Protein AF-A0A9D8KA91-F1 (afdb_monomer_lite)

pLDDT: mean 83.15, std 13.96, range [31.86, 96.62]

Secondary structure (DSSP, 8-state):
-EEEEEESSHHHHHHHHHHHHHS---S--EEEEEE-TTT-PPPHHHHHH-SEEEES-HHHHHHHHHHHHTT-EEEEEES--TT--HHHHHHHHH-SEEEEE--SGGGG-SS-SS--GGGS-TT-EEEE--SSGGG--GGGGGSEEEE---SS-TTPSPP---TT--TTS---EEEE--TTGGGGGGGTTSSPSSEEEE--SSGGG--------TT-EE--S-HHHHGGG--SEEEEESSTHHHHHHHHS-TTSEEEEE--TTS-HHHHHHHHHHHHH-TTEEETT---S--

Structure (mmCIF, N/CA/C/O backbone):
data_AF-A0A9D8KA91-F1
#
_entry.id   AF-A0A9D8KA91-F1
#
loop_
_atom_site.group_PDB
_atom_site.id
_atom_site.type_symbol
_atom_site.label_atom_id
_atom_site.label_alt_id
_atom_site.label_comp_id
_atom_site.label_asym_id
_atom_site.label_entity_id
_atom_site.label_seq_id
_atom_site.pdbx_PDB_ins_code
_atom_site.Cartn_x
_atom_site.Cartn_y
_atom_site.Cartn_z
_atom_site.occupancy
_atom_site.B_iso_or_equiv
_atom_site.auth_seq_id
_atom_site.auth_comp_id
_atom_site.auth_asym_id
_atom_site.auth_atom_id
_atom_site.pdbx_PDB_model_num
ATOM 1 N N . MET A 1 1 ? -21.137 8.119 19.508 1.00 86.31 1 MET A N 1
ATOM 2 C CA . MET A 1 1 ? -20.261 6.961 19.204 1.00 86.31 1 MET A CA 1
ATOM 3 C C . MET A 1 1 ? -19.019 7.470 18.486 1.00 86.31 1 MET A C 1
ATOM 5 O O . MET A 1 1 ? -19.171 8.332 17.626 1.00 86.31 1 MET A O 1
ATOM 9 N N . ILE A 1 2 ? -17.830 6.992 18.865 1.00 91.88 2 ILE A N 1
ATOM 10 C CA . ILE A 1 2 ? -16.533 7.478 18.365 1.00 91.88 2 ILE A CA 1
ATOM 11 C C . ILE A 1 2 ? -15.905 6.442 17.426 1.00 91.88 2 ILE A C 1
ATOM 13 O O . ILE A 1 2 ? -15.826 5.262 17.770 1.00 91.88 2 ILE A O 1
ATOM 17 N N . SER A 1 3 ? -15.448 6.885 16.260 1.00 92.94 3 SER A N 1
ATOM 18 C CA . SER A 1 3 ? -14.637 6.106 15.325 1.00 92.94 3 SER A CA 1
ATOM 19 C C . SER A 1 3 ? -13.203 6.626 15.353 1.00 92.94 3 SER A C 1
ATOM 21 O O . SER A 1 3 ? -12.966 7.804 15.093 1.00 92.94 3 SER A O 1
ATOM 23 N N . ILE A 1 4 ? -12.245 5.757 15.661 1.00 94.69 4 ILE A N 1
ATOM 24 C CA . ILE A 1 4 ? -10.822 6.096 15.754 1.00 94.69 4 ILE A CA 1
ATOM 25 C C . ILE A 1 4 ? -10.091 5.411 14.601 1.00 94.69 4 ILE A C 1
ATOM 27 O O . ILE A 1 4 ? -10.211 4.199 14.429 1.00 94.69 4 ILE A O 1
ATOM 31 N N . THR A 1 5 ? -9.331 6.175 13.817 1.00 94.75 5 THR A N 1
ATOM 32 C CA . THR A 1 5 ? -8.524 5.651 12.705 1.00 94.75 5 THR A CA 1
ATOM 33 C C . THR A 1 5 ? -7.047 5.916 12.944 1.00 94.75 5 THR A C 1
ATOM 35 O O . THR A 1 5 ? -6.674 7.057 13.191 1.00 94.75 5 THR A O 1
ATOM 38 N N . LEU A 1 6 ? -6.212 4.880 12.868 1.00 94.19 6 LEU A N 1
ATOM 39 C CA . LEU A 1 6 ? -4.761 4.974 13.016 1.00 94.19 6 LEU A CA 1
ATOM 40 C C . LEU A 1 6 ? -4.096 4.970 11.637 1.00 94.19 6 LEU A C 1
ATOM 42 O O . LEU A 1 6 ? -4.150 3.971 10.921 1.00 94.19 6 LEU A O 1
ATOM 46 N N . ALA A 1 7 ? -3.430 6.071 11.297 1.00 92.06 7 ALA A N 1
ATOM 47 C CA . ALA A 1 7 ? -2.677 6.248 10.065 1.00 92.06 7 ALA A CA 1
ATOM 48 C C . ALA A 1 7 ? -1.175 6.421 10.351 1.00 92.06 7 ALA A C 1
ATOM 50 O O . ALA A 1 7 ? -0.692 7.510 10.652 1.00 92.06 7 ALA A O 1
ATOM 51 N N . SER A 1 8 ? -0.427 5.325 10.238 1.00 86.44 8 SER A N 1
ATOM 52 C CA . SER A 1 8 ? 1.036 5.286 10.415 1.00 86.44 8 SER A CA 1
ATOM 53 C C . SER A 1 8 ? 1.831 5.615 9.147 1.00 86.44 8 SER A C 1
ATOM 55 O O . SER A 1 8 ? 3.045 5.782 9.200 1.00 86.44 8 SER A O 1
ATOM 57 N N . ASN A 1 9 ? 1.187 5.697 7.985 1.00 84.88 9 ASN A N 1
ATOM 58 C CA . ASN A 1 9 ? 1.814 6.114 6.732 1.00 84.88 9 ASN A CA 1
ATOM 59 C C . ASN A 1 9 ? 0.753 6.708 5.780 1.00 84.88 9 ASN A C 1
ATOM 61 O O . ASN A 1 9 ? -0.443 6.722 6.088 1.00 84.88 9 ASN A O 1
ATOM 65 N N . ALA A 1 10 ? 1.195 7.186 4.615 1.00 84.06 10 ALA A N 1
ATOM 66 C CA . ALA A 1 10 ? 0.316 7.777 3.606 1.00 84.06 10 ALA A CA 1
ATOM 67 C C . ALA A 1 10 ? -0.720 6.789 3.030 1.00 84.06 10 ALA A C 1
ATOM 69 O O . ALA A 1 10 ? -1.821 7.207 2.684 1.00 84.06 10 ALA A O 1
ATOM 70 N N . ILE A 1 11 ? -0.406 5.491 2.980 1.00 87.12 11 ILE A N 1
ATOM 71 C CA . ILE A 1 11 ? -1.311 4.440 2.489 1.00 87.12 11 ILE A CA 1
ATOM 72 C C . ILE A 1 11 ? -2.476 4.242 3.459 1.00 87.12 11 ILE A C 1
ATOM 74 O O . ILE A 1 11 ? -3.629 4.188 3.040 1.00 87.12 11 ILE A O 1
ATOM 78 N N . HIS A 1 12 ? -2.203 4.241 4.765 1.00 91.06 12 HIS A N 1
ATOM 79 C CA . HIS A 1 12 ? -3.248 4.146 5.787 1.00 91.06 12 HIS A CA 1
ATOM 80 C C . HIS A 1 12 ? -4.146 5.383 5.769 1.00 91.06 12 HIS A C 1
ATOM 82 O O . HIS A 1 12 ? -5.356 5.271 5.960 1.00 91.06 12 HIS A O 1
ATOM 88 N N . LEU A 1 13 ? -3.561 6.565 5.535 1.00 91.06 13 LEU A N 1
ATOM 89 C CA . LEU A 1 13 ? -4.330 7.796 5.383 1.00 91.06 13 LEU A CA 1
ATOM 90 C C . LEU A 1 13 ? -5.226 7.734 4.142 1.00 91.06 13 LEU A C 1
ATOM 92 O O . LEU A 1 13 ? -6.394 8.093 4.231 1.00 91.06 13 LEU A O 1
ATOM 96 N N . GLU A 1 14 ? -4.717 7.248 3.012 1.00 90.12 14 GLU A N 1
ATOM 97 C CA . GLU A 1 14 ? -5.512 7.081 1.795 1.00 90.12 14 GLU A CA 1
ATOM 98 C C . GLU A 1 14 ? -6.652 6.073 1.993 1.00 90.12 14 GLU A C 1
ATOM 100 O O . GLU A 1 14 ? -7.804 6.370 1.676 1.00 90.12 14 GLU A O 1
ATOM 105 N N . ALA A 1 15 ? -6.381 4.933 2.634 1.00 91.62 15 ALA A N 1
ATOM 106 C CA . ALA A 1 15 ? -7.420 3.979 3.011 1.00 91.62 15 ALA A CA 1
ATOM 107 C C . ALA A 1 15 ? -8.479 4.643 3.909 1.00 91.62 15 ALA A C 1
ATOM 109 O O . ALA A 1 15 ? -9.681 4.492 3.686 1.00 91.62 15 ALA A O 1
ATOM 110 N N . ALA A 1 16 ? -8.048 5.450 4.884 1.00 91.38 16 ALA A N 1
ATOM 111 C CA . ALA A 1 16 ? -8.943 6.211 5.746 1.00 91.38 16 ALA A CA 1
ATOM 112 C C . ALA A 1 16 ? -9.792 7.233 4.970 1.00 91.38 16 ALA A C 1
ATOM 114 O O . ALA A 1 16 ? -10.977 7.374 5.275 1.00 91.38 16 ALA A O 1
ATOM 115 N N . ARG A 1 17 ? -9.225 7.923 3.966 1.00 90.31 17 ARG A N 1
ATOM 116 C CA . ARG A 1 17 ? -9.962 8.867 3.105 1.00 90.31 17 ARG A CA 1
ATOM 117 C C . ARG A 1 17 ? -11.067 8.148 2.350 1.00 90.31 17 ARG A C 1
ATOM 119 O O . ARG A 1 17 ? -12.215 8.577 2.417 1.00 90.31 17 ARG A O 1
ATOM 126 N N . ARG A 1 18 ? -10.744 7.028 1.702 1.00 89.31 18 ARG A N 1
ATOM 127 C CA . ARG A 1 18 ? -11.711 6.246 0.920 1.00 89.31 18 ARG A CA 1
ATOM 128 C C . ARG A 1 18 ? -12.809 5.652 1.779 1.00 89.31 18 ARG A C 1
ATOM 130 O O . ARG A 1 18 ? -13.971 5.693 1.395 1.00 89.31 18 ARG A O 1
ATOM 137 N N . LEU A 1 19 ? -12.471 5.171 2.972 1.00 88.25 19 LEU A N 1
ATOM 138 C CA . LEU A 1 19 ? -13.480 4.723 3.927 1.00 88.25 19 LEU A CA 1
ATOM 139 C C . LEU A 1 19 ? -14.376 5.855 4.403 1.00 88.25 19 LEU A C 1
ATOM 141 O O . LEU A 1 19 ? -15.539 5.609 4.683 1.00 88.25 19 LEU A O 1
ATOM 145 N N . ARG A 1 20 ? -13.856 7.074 4.520 1.00 86.94 20 ARG A N 1
ATOM 146 C CA . ARG A 1 20 ? -14.655 8.227 4.927 1.00 86.94 20 ARG A CA 1
ATOM 147 C C . ARG A 1 20 ? -15.549 8.755 3.797 1.00 86.94 20 ARG A C 1
ATOM 149 O O . ARG A 1 20 ? -16.644 9.218 4.090 1.00 86.94 20 ARG A O 1
ATOM 156 N N . ASP A 1 21 ? -15.092 8.688 2.545 1.00 82.75 21 ASP A N 1
ATOM 157 C CA . ASP A 1 21 ? -15.833 9.173 1.368 1.00 82.75 21 ASP A CA 1
ATOM 158 C C . ASP A 1 21 ? -16.815 8.141 0.803 1.00 82.75 21 ASP A C 1
ATOM 160 O O . ASP A 1 21 ? -17.976 8.450 0.549 1.00 82.75 21 ASP A O 1
ATOM 164 N N . GLY A 1 22 ? -16.338 6.915 0.577 1.00 70.31 22 GLY A N 1
ATOM 165 C CA . GLY A 1 22 ? -17.074 5.856 -0.114 1.00 70.31 22 GLY A CA 1
ATOM 166 C C . GLY A 1 22 ? -18.049 5.117 0.794 1.00 70.31 22 GLY A C 1
ATOM 167 O O . GLY A 1 22 ? -19.154 4.769 0.374 1.00 70.31 22 GLY A O 1
ATOM 168 N N . LEU A 1 23 ? -17.707 4.947 2.075 1.00 58.22 23 LEU A N 1
ATOM 169 C CA . LEU A 1 23 ? -18.739 4.673 3.061 1.00 58.22 23 LEU A CA 1
ATOM 170 C C . LEU A 1 23 ? -19.342 6.026 3.379 1.00 58.22 23 LEU A C 1
ATOM 172 O O . LEU A 1 23 ? -18.821 6.769 4.206 1.00 58.22 23 LEU A O 1
ATOM 176 N N . SER A 1 24 ? -20.473 6.320 2.748 1.00 42.75 24 SER A N 1
ATOM 177 C CA . SER A 1 24 ? -21.471 7.200 3.334 1.00 42.75 24 SER A CA 1
ATOM 178 C C . SER A 1 24 ? -21.820 6.656 4.724 1.00 42.75 24 SER A C 1
ATOM 180 O O . SER A 1 24 ? -22.867 6.045 4.926 1.00 42.75 24 SER A O 1
ATOM 182 N N . LEU A 1 25 ? -20.953 6.868 5.716 1.00 47.84 25 LEU A N 1
ATOM 183 C CA . LEU A 1 25 ? -21.278 6.797 7.126 1.00 47.84 25 LEU A CA 1
ATOM 184 C C . LEU A 1 25 ? -22.133 8.028 7.406 1.00 47.84 25 LEU A C 1
ATOM 186 O O . LEU A 1 25 ? -21.779 8.948 8.134 1.00 47.84 25 LEU A O 1
ATOM 190 N N . ARG A 1 26 ? -23.319 8.013 6.792 1.00 48.03 26 ARG A N 1
ATOM 191 C CA . ARG A 1 26 ? -24.516 8.638 7.308 1.00 48.03 26 ARG A CA 1
ATOM 192 C C . ARG A 1 26 ? -24.670 8.092 8.716 1.00 48.03 26 ARG A C 1
ATOM 194 O O . ARG A 1 26 ? -25.117 6.960 8.879 1.00 48.03 26 ARG A O 1
ATOM 201 N N . ARG A 1 27 ? -24.218 8.870 9.699 1.00 51.88 27 ARG A N 1
ATOM 202 C CA . ARG A 1 27 ? -24.738 8.992 11.073 1.00 51.88 27 ARG A CA 1
ATOM 203 C C . ARG A 1 27 ? -23.675 9.677 11.927 1.00 51.88 27 ARG A C 1
ATOM 205 O O . ARG A 1 27 ? -22.718 9.020 12.309 1.00 51.88 27 ARG A O 1
ATOM 212 N N . GLY A 1 28 ? -23.896 10.971 12.189 1.00 60.09 28 GLY A N 1
ATOM 213 C CA . GLY A 1 28 ? -23.347 11.906 13.197 1.00 60.09 28 GLY A CA 1
ATOM 214 C C . GLY A 1 28 ? -22.420 11.428 14.329 1.00 60.09 28 GLY A C 1
ATOM 215 O O . GLY A 1 28 ? -22.566 11.877 15.461 1.00 60.09 28 GLY A O 1
ATOM 216 N N . GLY A 1 29 ? -21.490 10.515 14.070 1.00 76.25 29 GLY A N 1
ATOM 217 C CA . GLY A 1 29 ? -20.496 10.028 15.014 1.00 76.25 29 GLY A CA 1
ATOM 218 C C . GLY A 1 29 ? -19.232 10.878 14.988 1.00 76.25 29 GLY A C 1
ATOM 219 O O . GLY A 1 29 ? -18.875 11.467 13.970 1.00 76.25 29 GLY A O 1
ATOM 220 N N . LEU A 1 30 ? -18.535 10.916 16.120 1.00 89.12 30 LEU A N 1
ATOM 221 C CA . LEU A 1 30 ? -17.249 11.592 16.237 1.00 89.12 30 LEU A CA 1
ATOM 222 C C . LEU A 1 30 ? -16.186 10.777 15.491 1.00 89.12 30 LEU A C 1
ATOM 224 O O . LEU A 1 30 ? -16.002 9.602 15.806 1.00 89.12 30 LEU A O 1
ATOM 228 N N . GLU A 1 31 ? -15.463 11.373 14.545 1.00 92.00 31 GLU A N 1
ATOM 229 C CA . GLU A 1 31 ? -14.317 10.723 13.900 1.00 92.00 31 GLU A CA 1
ATOM 230 C C . GLU A 1 31 ? -13.007 11.356 14.359 1.00 92.00 31 GLU A C 1
ATOM 232 O O . GLU A 1 31 ? -12.824 12.565 14.227 1.00 92.00 31 GLU A O 1
ATOM 237 N N . LEU A 1 32 ? -12.090 10.526 14.854 1.00 94.88 32 LEU A N 1
ATOM 238 C CA . LEU A 1 32 ? -10.773 10.937 15.320 1.00 94.88 32 LEU A CA 1
ATOM 239 C C . LEU A 1 32 ? -9.672 10.230 14.525 1.00 94.88 32 LEU A C 1
ATOM 241 O O . LEU A 1 32 ? -9.661 9.003 14.408 1.00 94.88 32 LEU A O 1
ATOM 245 N N . LEU A 1 33 ? -8.729 11.014 14.005 1.00 95.62 33 LEU A N 1
ATOM 246 C CA . LEU A 1 33 ? -7.529 10.511 13.339 1.00 95.62 33 LEU A CA 1
ATOM 247 C C . LEU A 1 33 ? -6.343 10.493 14.311 1.00 95.62 33 LEU A C 1
ATOM 249 O O . LEU A 1 33 ? -5.984 11.523 14.876 1.00 95.62 33 LEU A O 1
ATOM 253 N N . LEU A 1 34 ? -5.701 9.340 14.461 1.00 94.56 34 LEU A N 1
ATOM 254 C CA . LEU A 1 34 ? -4.380 9.206 15.063 1.00 94.56 34 LEU A CA 1
ATOM 255 C C . LEU A 1 34 ? -3.352 9.079 13.945 1.00 94.56 34 LEU A C 1
ATOM 257 O O . LEU A 1 34 ? -3.426 8.121 13.181 1.00 94.56 34 LEU A O 1
ATOM 261 N N . TRP A 1 35 ? -2.411 10.016 13.826 1.00 92.94 35 TRP A N 1
ATOM 262 C CA . TRP A 1 35 ? -1.407 9.975 12.752 1.00 92.94 35 TRP A CA 1
ATOM 263 C C . TRP A 1 35 ? 0.020 10.139 13.268 1.00 92.94 35 TRP A C 1
ATOM 265 O O . TRP A 1 35 ? 0.234 10.765 14.300 1.00 92.94 35 TRP A O 1
ATOM 275 N N . GLU A 1 36 ? 1.009 9.596 12.562 1.00 89.00 36 GLU A N 1
ATOM 276 C CA . GLU A 1 36 ? 2.426 9.738 12.925 1.00 89.00 36 GLU A CA 1
ATOM 277 C C . GLU A 1 36 ? 3.041 10.988 12.261 1.00 89.00 36 GLU A C 1
ATOM 279 O O . GLU A 1 36 ? 3.436 10.919 11.094 1.00 89.00 36 GLU A O 1
ATOM 284 N N . PRO A 1 37 ? 3.158 12.138 12.966 1.00 85.50 37 PRO A N 1
ATOM 285 C CA . PRO A 1 37 ? 3.620 13.393 12.361 1.00 85.50 37 PRO A CA 1
ATOM 286 C C . PRO A 1 37 ? 5.075 13.338 11.884 1.00 85.50 37 PRO A C 1
ATOM 288 O O . PRO A 1 37 ? 5.458 14.103 11.008 1.00 85.50 37 PRO A O 1
ATOM 291 N N . GLU A 1 38 ? 5.877 12.427 12.440 1.00 82.38 38 GLU A N 1
ATOM 292 C CA . GLU A 1 38 ? 7.263 12.187 12.019 1.00 82.38 38 GLU A CA 1
ATOM 293 C C . GLU A 1 38 ? 7.352 11.491 10.654 1.00 82.38 38 GLU A C 1
ATOM 295 O O . GLU A 1 38 ? 8.385 11.564 9.994 1.00 82.38 38 GLU A O 1
ATOM 300 N N . ARG A 1 39 ? 6.289 10.797 10.225 1.00 76.69 39 ARG A N 1
ATOM 301 C CA . ARG A 1 39 ? 6.290 10.005 8.987 1.00 76.69 39 ARG A CA 1
ATOM 302 C C . ARG A 1 39 ? 5.637 10.715 7.815 1.00 76.69 39 ARG A C 1
ATOM 304 O O . ARG A 1 39 ? 6.029 10.468 6.678 1.00 76.69 39 ARG A O 1
ATOM 311 N N . PHE A 1 40 ? 4.631 11.549 8.065 1.00 79.38 40 PHE A N 1
ATOM 312 C CA . PHE A 1 40 ? 3.988 12.338 7.018 1.00 79.38 40 PHE A CA 1
ATOM 313 C C . PHE A 1 40 ? 3.257 13.557 7.582 1.00 79.38 40 PHE A C 1
ATOM 315 O O . PHE A 1 40 ? 2.761 13.567 8.711 1.00 79.38 40 PHE A O 1
ATOM 322 N N . VAL A 1 41 ? 3.161 14.588 6.745 1.00 84.88 41 VAL A N 1
ATOM 323 C CA . VAL A 1 41 ? 2.452 15.828 7.055 1.00 84.88 41 VAL A CA 1
ATOM 324 C C . VAL A 1 41 ? 1.051 15.768 6.460 1.00 84.88 41 VAL A C 1
ATOM 326 O O . VAL A 1 41 ? 0.875 15.471 5.282 1.00 84.88 41 VAL A O 1
ATOM 329 N N . LEU A 1 42 ? 0.046 16.091 7.274 1.00 88.06 42 LEU A N 1
ATOM 330 C CA . LEU A 1 42 ? -1.329 16.240 6.805 1.00 88.06 42 LEU A CA 1
ATOM 331 C C . LEU A 1 42 ? -1.472 17.499 5.950 1.00 88.06 42 LEU A C 1
ATOM 333 O O . LEU A 1 42 ? -1.143 18.604 6.409 1.00 88.06 42 LEU A O 1
ATOM 337 N N . THR A 1 43 ? -2.035 17.334 4.755 1.00 88.62 43 THR A N 1
ATOM 338 C CA . THR A 1 43 ? -2.371 18.444 3.857 1.00 88.62 43 THR A CA 1
ATOM 339 C C . THR A 1 43 ? -3.500 19.305 4.447 1.00 88.62 43 THR A C 1
ATOM 341 O O . THR A 1 43 ? -4.225 18.860 5.345 1.00 88.62 43 THR A O 1
ATOM 344 N N . PRO A 1 44 ? -3.723 20.538 3.954 1.00 91.75 44 PRO A N 1
ATOM 345 C CA . PRO A 1 44 ? -4.880 21.337 4.364 1.00 91.75 44 PRO A CA 1
ATOM 346 C C . PRO A 1 44 ? -6.219 20.617 4.146 1.00 91.75 44 PRO A C 1
ATOM 348 O O . PRO A 1 44 ? -7.117 20.723 4.981 1.00 91.75 44 PRO A O 1
ATOM 351 N N . ALA A 1 45 ? -6.342 19.843 3.062 1.00 88.44 45 ALA A N 1
ATOM 352 C CA . ALA A 1 45 ? -7.525 19.034 2.791 1.00 88.44 45 ALA A CA 1
ATOM 353 C C . ALA A 1 45 ? -7.719 17.938 3.851 1.00 88.44 45 ALA A C 1
ATOM 355 O O . ALA A 1 45 ? -8.828 17.776 4.360 1.00 88.44 45 ALA A O 1
ATOM 356 N N . ASP A 1 46 ? -6.643 17.259 4.260 1.00 90.38 46 ASP A N 1
ATOM 357 C CA . ASP A 1 46 ? -6.694 16.255 5.331 1.00 90.38 46 ASP A CA 1
ATOM 358 C C . ASP A 1 46 ? -7.110 16.865 6.671 1.00 90.38 46 ASP A C 1
ATOM 360 O O . ASP A 1 46 ? -7.921 16.296 7.395 1.00 90.38 46 ASP A O 1
ATOM 364 N N . ARG A 1 47 ? -6.595 18.052 7.006 1.00 91.75 47 ARG A N 1
ATOM 365 C CA . ARG A 1 47 ? -6.935 18.738 8.265 1.00 91.75 47 ARG A CA 1
ATOM 366 C C . ARG A 1 47 ? -8.401 19.162 8.319 1.00 91.75 47 ARG A C 1
ATOM 368 O O . ARG A 1 47 ? -9.000 19.099 9.388 1.00 91.75 47 ARG A O 1
ATOM 375 N N . ARG A 1 48 ? -8.976 19.581 7.185 1.00 90.94 48 ARG A N 1
ATOM 376 C CA . ARG A 1 48 ? -10.416 19.876 7.074 1.00 90.94 48 ARG A CA 1
ATOM 377 C C . ARG A 1 48 ? -11.256 18.609 7.194 1.00 90.94 48 ARG A C 1
ATOM 379 O O . ARG A 1 48 ? -12.301 18.617 7.832 1.00 90.94 48 ARG A O 1
ATOM 386 N N . ARG A 1 49 ? -10.776 17.519 6.598 1.00 89.25 49 ARG A N 1
ATOM 387 C CA . ARG A 1 49 ? -11.428 16.212 6.627 1.00 89.25 49 ARG A CA 1
ATOM 388 C C . ARG A 1 49 ? -11.428 15.604 8.029 1.00 89.25 49 ARG A C 1
ATOM 390 O O . ARG A 1 49 ? -12.451 15.077 8.442 1.00 89.25 49 ARG A O 1
ATOM 397 N N . TRP A 1 50 ? -10.347 15.744 8.793 1.00 92.25 50 TRP A N 1
ATOM 398 C CA . TRP A 1 50 ? -10.269 15.324 10.197 1.00 92.25 50 TRP A CA 1
ATOM 399 C C . TRP A 1 50 ? -10.020 16.520 11.125 1.00 92.25 50 TRP A C 1
ATOM 401 O O . TRP A 1 50 ? -8.869 16.804 11.490 1.00 92.25 50 TRP A O 1
ATOM 411 N N . PRO A 1 51 ? -11.091 17.224 11.547 1.00 90.25 51 PRO A N 1
ATOM 412 C CA . PRO A 1 51 ? -10.957 18.325 12.494 1.00 90.25 51 PRO A CA 1
ATOM 413 C C . PRO A 1 51 ? -10.433 17.829 13.847 1.00 90.25 51 PRO A C 1
ATOM 415 O O . PRO A 1 51 ? -9.571 18.476 14.437 1.00 90.25 51 PRO A O 1
ATOM 418 N N . LEU A 1 52 ? -10.877 16.646 14.289 1.00 94.44 52 LEU A N 1
ATOM 419 C CA . LEU A 1 52 ? -10.354 15.970 15.471 1.00 94.44 52 LEU A CA 1
ATOM 420 C C . LEU A 1 52 ? -9.257 14.996 15.081 1.00 94.44 52 LEU A C 1
ATOM 422 O O . LEU A 1 52 ? -9.473 13.996 14.392 1.00 94.44 52 LEU A O 1
ATOM 426 N N . ARG A 1 53 ? -8.055 15.306 15.541 1.00 94.81 53 ARG A N 1
ATOM 427 C CA . ARG A 1 53 ? -6.861 14.547 15.223 1.00 94.81 53 ARG A CA 1
ATOM 428 C C . ARG A 1 53 ? -5.870 14.670 16.373 1.00 94.81 53 ARG A C 1
ATOM 430 O O . ARG A 1 53 ? -5.710 15.756 16.923 1.00 94.81 53 ARG A O 1
ATOM 437 N N . LEU A 1 54 ? -5.188 13.582 16.708 1.00 94.81 54 LEU A N 1
ATOM 438 C CA . LEU A 1 54 ? -4.094 13.567 17.681 1.00 94.81 54 LEU A CA 1
ATOM 439 C C . LEU A 1 54 ? -2.867 12.872 17.072 1.00 94.81 54 LEU A C 1
ATOM 441 O O . LEU A 1 54 ? -3.021 11.985 16.230 1.00 94.81 54 LEU A O 1
ATOM 445 N N . PRO A 1 55 ? -1.644 13.234 17.481 1.00 92.94 55 PRO A N 1
ATOM 446 C CA . PRO A 1 55 ? -0.473 12.472 17.076 1.00 92.94 55 PRO A CA 1
ATOM 447 C C . PRO A 1 55 ? -0.552 11.044 17.648 1.00 92.94 55 PRO A C 1
ATOM 449 O O . PRO A 1 55 ? -1.044 10.824 18.748 1.00 92.94 55 PRO A O 1
ATOM 452 N N . ALA A 1 56 ? -0.060 10.049 16.923 1.00 89.75 56 ALA A N 1
ATOM 453 C CA . ALA A 1 56 ? -0.045 8.652 17.345 1.00 89.75 56 ALA A CA 1
ATOM 454 C C . ALA A 1 56 ? 1.089 8.410 18.360 1.00 89.75 56 ALA A C 1
ATOM 456 O O . ALA A 1 56 ? 2.134 7.847 18.039 1.00 89.75 56 ALA A O 1
ATOM 457 N N . ARG A 1 57 ? 0.903 8.884 19.597 1.00 88.19 57 ARG A N 1
ATOM 458 C CA . ARG A 1 57 ? 1.870 8.767 20.703 1.00 88.19 57 ARG A CA 1
ATOM 459 C C . ARG A 1 57 ? 1.282 7.985 21.880 1.00 88.19 57 ARG A C 1
ATOM 461 O O . ARG A 1 57 ? 0.064 7.991 22.052 1.00 88.19 57 ARG A O 1
ATOM 468 N N . PRO A 1 58 ? 2.122 7.375 22.744 1.00 87.19 58 PRO A N 1
ATOM 469 C CA . PRO A 1 58 ? 1.676 6.680 23.956 1.00 87.19 58 PRO A CA 1
ATOM 470 C C . PRO A 1 58 ? 0.641 7.460 24.780 1.00 87.19 58 PRO A C 1
ATOM 472 O O . PRO A 1 58 ? -0.406 6.913 25.125 1.00 87.19 58 PRO A O 1
ATOM 475 N N . TRP A 1 59 ? 0.888 8.752 25.019 1.00 88.75 59 TRP A N 1
ATOM 476 C CA . TRP A 1 59 ? -0.019 9.613 25.781 1.00 88.75 59 TRP A CA 1
ATOM 477 C C . TRP A 1 59 ? -1.361 9.836 25.078 1.00 88.75 59 TRP A C 1
ATOM 479 O O . TRP A 1 59 ? -2.388 9.889 25.743 1.00 88.75 59 TRP A O 1
ATOM 489 N N . SER A 1 60 ? -1.392 9.906 23.746 1.00 92.44 60 SER A N 1
ATOM 490 C CA . SER A 1 60 ? -2.634 10.098 22.992 1.00 92.44 60 SER A CA 1
ATOM 491 C C . SER A 1 60 ? -3.543 8.879 23.117 1.00 92.44 60 SER A C 1
ATOM 493 O O . SER A 1 60 ? -4.748 9.033 23.279 1.00 92.44 60 SER A O 1
ATOM 495 N N . TYR A 1 61 ? -2.978 7.667 23.154 1.00 89.75 61 TYR A N 1
ATOM 496 C CA . TYR A 1 61 ? -3.749 6.467 23.491 1.00 89.75 61 TYR A CA 1
ATOM 497 C C . TYR A 1 61 ? -4.231 6.482 24.949 1.00 89.75 61 TYR A C 1
ATOM 499 O O . TYR A 1 61 ? -5.345 6.042 25.221 1.00 89.75 61 TYR A O 1
ATOM 507 N N . GLY A 1 62 ? -3.420 7.009 25.874 1.00 87.62 62 GLY A N 1
ATOM 508 C CA . GLY A 1 62 ? -3.803 7.217 27.274 1.00 87.62 62 GLY A CA 1
ATOM 509 C C . GLY A 1 62 ? -4.991 8.171 27.432 1.00 87.62 62 GLY A C 1
ATOM 510 O O . GLY A 1 62 ? -5.932 7.853 28.149 1.00 87.62 62 GLY A O 1
ATOM 511 N N . LEU A 1 63 ? -5.017 9.284 26.693 1.00 90.69 63 LEU A N 1
ATOM 512 C CA . LEU A 1 63 ? -6.147 10.226 26.692 1.00 90.69 63 LEU A CA 1
ATOM 513 C C . LEU A 1 63 ? -7.446 9.614 26.156 1.00 90.69 63 LEU A C 1
ATOM 515 O O . LEU A 1 63 ? -8.533 10.030 26.545 1.00 90.69 63 LEU A O 1
ATOM 519 N N . LEU A 1 64 ? -7.343 8.628 25.264 1.00 92.81 64 LEU A N 1
ATOM 520 C CA . LEU A 1 64 ? -8.495 7.926 24.696 1.00 92.81 64 LEU A CA 1
ATOM 521 C C . LEU A 1 64 ? -8.949 6.738 25.560 1.00 92.81 64 LEU A C 1
ATOM 523 O O . LEU A 1 64 ? -10.038 6.203 25.340 1.00 92.81 64 LEU A O 1
ATOM 527 N N . ALA A 1 65 ? -8.149 6.330 26.552 1.00 89.81 65 ALA A N 1
ATOM 528 C CA . ALA A 1 65 ? -8.464 5.216 27.440 1.00 89.81 65 ALA A CA 1
ATOM 529 C C . ALA A 1 65 ? -9.794 5.403 28.194 1.00 89.81 65 ALA A C 1
ATOM 531 O O . ALA A 1 65 ? -10.595 4.467 28.168 1.00 89.81 65 ALA A O 1
ATOM 532 N N . PRO A 1 66 ? -10.115 6.577 28.782 1.00 93.06 66 PRO A N 1
ATOM 533 C CA . PRO A 1 66 ? -11.410 6.790 29.427 1.00 93.06 66 PRO A CA 1
ATOM 534 C C . PRO A 1 66 ? -12.592 6.561 28.477 1.00 93.06 66 PRO A C 1
ATOM 536 O O . PRO A 1 66 ? -13.570 5.919 28.848 1.00 93.06 66 PRO A O 1
ATOM 539 N N . TRP A 1 67 ? -12.494 7.004 27.220 1.00 93.12 67 TRP A N 1
ATOM 540 C CA . TRP A 1 67 ? -13.559 6.800 26.229 1.00 93.12 67 TRP A CA 1
ATOM 541 C C . TRP A 1 67 ? -13.739 5.324 25.867 1.00 93.12 67 TRP A C 1
ATOM 543 O O . TRP A 1 67 ? -14.861 4.872 25.631 1.00 93.12 67 TRP A O 1
ATOM 553 N N . ALA A 1 68 ? -12.641 4.568 25.838 1.00 92.50 68 ALA A N 1
ATOM 554 C CA . ALA A 1 68 ? -12.665 3.123 25.651 1.00 92.50 68 ALA A CA 1
ATOM 555 C C . ALA A 1 68 ? -13.329 2.419 26.845 1.00 92.50 68 ALA A C 1
ATOM 557 O O . ALA A 1 68 ? -14.186 1.558 26.658 1.00 92.50 68 ALA A O 1
ATOM 558 N N . LEU A 1 69 ? -12.977 2.816 28.073 1.00 93.06 69 LEU A N 1
ATOM 559 C CA . LEU A 1 69 ? -13.539 2.260 29.308 1.00 93.06 69 LEU A CA 1
ATOM 560 C C . LEU A 1 69 ? -15.044 2.522 29.432 1.00 93.06 69 LEU A C 1
ATOM 562 O O . LEU A 1 69 ? -15.774 1.618 29.826 1.00 93.06 69 LEU A O 1
ATOM 566 N N . LEU A 1 70 ? -15.504 3.706 29.020 1.00 93.69 70 LEU A N 1
ATOM 567 C CA . LEU A 1 70 ? -16.921 4.083 28.966 1.00 93.69 70 LEU A CA 1
ATOM 568 C C . LEU A 1 70 ? -17.683 3.464 27.774 1.00 93.69 70 LEU A C 1
ATOM 570 O O . LEU A 1 70 ? -18.860 3.753 27.574 1.00 93.69 70 LEU A O 1
ATOM 574 N N . GLY A 1 71 ? -17.031 2.646 26.937 1.00 91.44 71 GLY A N 1
ATOM 575 C CA . GLY A 1 71 ? -17.673 1.981 25.797 1.00 91.44 71 GLY A CA 1
ATOM 576 C C . GLY A 1 71 ? -18.125 2.931 24.678 1.00 91.44 71 GLY A C 1
ATOM 577 O O . GLY A 1 71 ? -19.011 2.579 23.888 1.00 91.44 71 GLY A O 1
ATOM 578 N N . LEU A 1 72 ? -17.534 4.132 24.606 1.00 93.00 72 LEU A N 1
ATOM 579 C CA . LEU A 1 72 ? -17.855 5.165 23.613 1.00 93.00 72 LEU A CA 1
ATOM 580 C C . LEU A 1 72 ? -17.171 4.914 22.263 1.00 93.00 72 LEU A C 1
ATOM 582 O O . LEU A 1 72 ? -17.653 5.397 21.230 1.00 93.00 72 LEU A O 1
ATOM 586 N N . VAL A 1 73 ? -16.069 4.155 22.265 1.00 93.56 73 VAL A N 1
ATOM 587 C CA . VAL A 1 73 ? -15.328 3.756 21.061 1.00 93.56 73 VAL A CA 1
ATOM 588 C C . VAL A 1 73 ? -16.116 2.681 20.314 1.00 93.56 73 VAL A C 1
ATOM 590 O O . VAL A 1 73 ? -16.121 1.504 20.668 1.00 93.56 73 VAL A O 1
ATOM 593 N N . GLY A 1 74 ? -16.811 3.107 19.263 1.00 91.56 74 GLY A N 1
ATOM 594 C CA . GLY A 1 74 ? -17.588 2.224 18.404 1.00 91.56 74 GLY A CA 1
ATOM 595 C C . GLY A 1 74 ? -16.703 1.466 17.428 1.00 91.56 74 GLY A C 1
ATOM 596 O O . GLY A 1 74 ? -16.746 0.244 17.390 1.00 91.56 74 GLY A O 1
ATOM 597 N N . ASN A 1 75 ? -15.886 2.187 16.659 1.00 92.75 75 ASN A N 1
ATOM 598 C CA . ASN A 1 75 ? -15.044 1.590 15.623 1.00 92.75 75 ASN A CA 1
ATOM 599 C C . ASN A 1 75 ? -13.578 1.949 15.849 1.00 92.75 75 ASN A C 1
ATOM 601 O O . ASN A 1 75 ? -13.251 3.117 16.061 1.00 92.75 75 ASN A O 1
ATOM 605 N N . LEU A 1 76 ? -12.701 0.959 15.731 1.00 94.31 76 LEU A N 1
ATOM 606 C CA . LEU A 1 76 ? -11.258 1.147 15.692 1.00 94.31 76 LEU A CA 1
ATOM 607 C C . LEU A 1 76 ? -10.718 0.613 14.361 1.00 94.31 76 LEU A C 1
ATOM 609 O O . LEU A 1 76 ? -10.907 -0.560 14.039 1.00 94.31 76 LEU A O 1
ATOM 613 N N . ARG A 1 77 ? -10.064 1.485 13.589 1.00 94.38 77 ARG A N 1
ATOM 614 C CA . ARG A 1 77 ? -9.449 1.170 12.292 1.00 94.38 77 ARG A CA 1
ATOM 615 C C . ARG A 1 77 ? -7.932 1.291 12.394 1.00 94.38 77 ARG A C 1
ATOM 617 O O . ARG A 1 77 ? -7.443 2.329 12.836 1.00 94.38 77 ARG A O 1
ATOM 624 N N . LEU A 1 78 ? -7.191 0.264 11.997 1.00 93.69 78 LEU A N 1
ATOM 625 C CA . LEU A 1 78 ? -5.723 0.247 12.039 1.00 93.69 78 LEU A CA 1
ATOM 626 C C . LEU A 1 78 ? -5.162 -0.786 11.066 1.00 93.69 78 LEU A C 1
ATOM 628 O O . LEU A 1 78 ? -5.822 -1.777 10.787 1.00 93.69 78 LEU A O 1
ATOM 632 N N . ALA A 1 79 ? -3.927 -0.596 10.611 1.00 87.56 79 ALA A N 1
ATOM 633 C CA . ALA A 1 79 ? -3.246 -1.588 9.779 1.00 87.56 79 ALA A CA 1
ATOM 634 C C . ALA A 1 79 ? -2.599 -2.717 10.598 1.00 87.56 79 ALA A C 1
ATOM 636 O O . ALA A 1 79 ? -2.638 -3.879 10.214 1.00 87.56 79 ALA A O 1
ATOM 637 N N . HIS A 1 80 ? -2.020 -2.398 11.761 1.00 86.56 80 HIS A N 1
ATOM 638 C CA . HIS A 1 80 ? -1.274 -3.364 12.571 1.00 86.56 80 HIS A CA 1
ATOM 639 C C . HIS A 1 80 ? -1.159 -2.949 14.043 1.00 86.56 80 HIS A C 1
ATOM 641 O O . HIS A 1 80 ? -1.342 -1.786 14.398 1.00 86.56 80 HIS A O 1
ATOM 647 N N . ARG A 1 81 ? -0.751 -3.884 14.913 1.00 83.31 81 ARG A N 1
ATOM 648 C CA . ARG A 1 81 ? -0.525 -3.644 16.358 1.00 83.31 81 ARG A CA 1
ATOM 649 C C . ARG A 1 81 ? 0.914 -3.239 16.700 1.00 83.31 81 ARG A C 1
ATOM 651 O O . ARG A 1 81 ? 1.243 -3.116 17.878 1.00 83.31 81 ARG A O 1
ATOM 658 N N . ARG A 1 82 ? 1.810 -3.083 15.719 1.00 74.25 82 ARG A N 1
ATOM 659 C CA . ARG A 1 82 ? 3.213 -2.734 16.004 1.00 74.25 82 ARG A CA 1
ATOM 660 C C . ARG A 1 82 ? 3.321 -1.382 16.699 1.00 74.25 82 ARG A C 1
ATOM 662 O O . ARG A 1 82 ? 2.617 -0.445 16.342 1.00 74.25 82 ARG A O 1
ATOM 669 N N . GLY A 1 83 ? 4.182 -1.312 17.714 1.00 63.62 83 GLY A N 1
ATOM 670 C CA . GLY A 1 83 ? 4.318 -0.126 18.563 1.00 63.62 83 GLY A CA 1
ATOM 671 C C . GLY A 1 83 ? 3.143 0.104 19.528 1.00 63.62 83 GLY A C 1
ATOM 672 O O . GLY A 1 83 ? 3.085 1.147 20.175 1.00 63.62 83 GLY A O 1
ATOM 673 N N . ALA A 1 84 ? 2.207 -0.848 19.657 1.00 65.19 84 ALA A N 1
ATOM 674 C CA . ALA A 1 84 ? 1.065 -0.733 20.561 1.00 65.19 84 ALA A CA 1
ATOM 675 C C . ALA A 1 84 ? 1.475 -0.891 22.034 1.00 65.19 84 ALA A C 1
ATOM 677 O O . ALA A 1 84 ? 1.610 -2.007 22.550 1.00 65.19 84 ALA A O 1
ATOM 678 N N . GLY A 1 85 ? 1.601 0.241 22.729 1.00 78.00 85 GLY A N 1
ATOM 679 C CA . GLY A 1 85 ? 1.616 0.288 24.191 1.00 78.00 85 GLY A CA 1
ATOM 680 C C . GLY A 1 85 ? 0.273 -0.130 24.808 1.00 78.00 85 GLY A C 1
ATOM 681 O O . GLY A 1 85 ? -0.691 -0.457 24.108 1.00 78.00 85 GLY A O 1
ATOM 682 N N . GLN A 1 86 ? 0.188 -0.089 26.140 1.00 84.31 86 GLN A N 1
ATOM 683 C CA . GLN A 1 86 ? -1.006 -0.513 26.888 1.00 84.31 86 GLN A CA 1
ATOM 684 C C . GLN A 1 86 ? -2.291 0.214 26.449 1.00 84.31 86 GLN A C 1
ATOM 686 O O . GLN A 1 86 ? -3.331 -0.426 26.316 1.00 84.31 86 GLN A O 1
ATOM 691 N N . GLY A 1 87 ? -2.220 1.513 26.131 1.00 85.38 87 GLY A N 1
ATOM 692 C CA . GLY A 1 87 ? -3.386 2.289 25.693 1.00 85.38 87 GLY A CA 1
ATOM 693 C C . GLY A 1 87 ? -4.026 1.770 24.398 1.00 85.38 87 GLY A C 1
ATOM 694 O O . GLY A 1 87 ? -5.244 1.625 24.327 1.00 85.38 87 GLY A O 1
ATOM 695 N N . LEU A 1 88 ? -3.227 1.401 23.389 1.00 88.06 88 LEU A N 1
ATOM 696 C CA . LEU A 1 88 ? -3.768 0.820 22.154 1.00 88.06 88 LEU A CA 1
ATOM 697 C C . LEU A 1 88 ? -4.320 -0.592 22.394 1.00 88.06 88 LEU A C 1
ATOM 699 O O . LEU A 1 88 ? -5.339 -0.955 21.814 1.00 88.06 88 LEU A O 1
ATOM 703 N N . ARG A 1 89 ? -3.710 -1.379 23.291 1.00 89.25 89 ARG A N 1
ATOM 704 C CA . ARG A 1 89 ? -4.270 -2.681 23.698 1.00 89.25 89 ARG A CA 1
ATOM 705 C C . ARG A 1 89 ? -5.636 -2.524 24.365 1.00 89.25 89 ARG A C 1
ATOM 707 O O . ARG A 1 89 ? -6.534 -3.304 24.069 1.00 89.25 89 ARG A O 1
ATOM 714 N N . LEU A 1 90 ? -5.809 -1.503 25.203 1.00 91.00 90 LEU A N 1
ATOM 715 C CA . LEU A 1 90 ? -7.095 -1.195 25.823 1.00 91.00 90 LEU A CA 1
ATOM 716 C C . LEU A 1 90 ? -8.138 -0.767 24.783 1.00 91.00 90 LEU A C 1
ATOM 718 O O . LEU A 1 90 ? -9.254 -1.278 24.803 1.00 91.00 90 LEU A O 1
ATOM 722 N N . LEU A 1 91 ? -7.772 0.117 23.849 1.00 91.62 91 LEU A N 1
ATOM 723 C CA . LEU A 1 91 ? -8.655 0.513 22.747 1.00 91.62 91 LEU A CA 1
ATOM 724 C C . LEU A 1 91 ? -9.089 -0.698 21.916 1.00 91.62 91 LEU A C 1
ATOM 726 O O . LEU A 1 91 ? -10.273 -0.847 21.634 1.00 91.62 91 LEU A O 1
ATOM 730 N N . LEU A 1 92 ? -8.153 -1.589 21.579 1.00 91.31 92 LEU A N 1
ATOM 731 C CA . LEU A 1 92 ? -8.436 -2.835 20.863 1.00 91.31 92 LEU A CA 1
ATOM 732 C C . LEU A 1 92 ? -9.396 -3.743 21.636 1.00 91.31 92 LEU A C 1
ATOM 734 O O . LEU A 1 92 ? -10.318 -4.290 21.043 1.00 91.31 92 LEU A O 1
ATOM 738 N N . ALA A 1 93 ? -9.193 -3.888 22.945 1.00 90.75 93 ALA A N 1
ATOM 739 C CA . ALA A 1 93 ? -10.010 -4.753 23.791 1.00 90.75 93 ALA A CA 1
ATOM 740 C C . ALA A 1 93 ? -11.424 -4.205 24.051 1.00 90.75 93 ALA A C 1
ATOM 742 O O . ALA A 1 93 ? -12.304 -4.965 24.444 1.00 90.75 93 ALA A O 1
ATOM 743 N N . ARG A 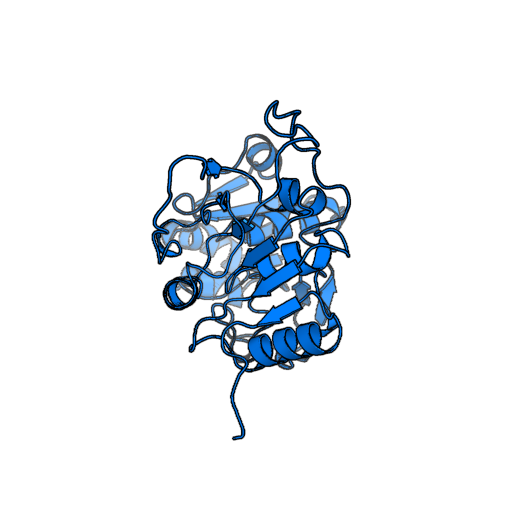1 94 ? -11.641 -2.893 23.893 1.00 93.38 94 ARG A N 1
ATOM 744 C CA . ARG A 1 94 ? -12.909 -2.224 24.238 1.00 93.38 94 ARG A CA 1
ATOM 745 C C . ARG A 1 94 ? -13.667 -1.643 23.047 1.00 93.38 94 ARG A C 1
ATOM 747 O O . ARG A 1 94 ? -14.814 -1.232 23.212 1.00 93.38 94 ARG A O 1
ATOM 754 N N . ALA A 1 95 ? -13.062 -1.589 21.864 1.00 92.69 95 ALA A N 1
ATOM 755 C CA . ALA A 1 95 ? -13.757 -1.164 20.657 1.00 92.69 95 ALA A CA 1
ATOM 756 C C . ALA A 1 95 ? -14.876 -2.155 20.307 1.00 92.69 95 ALA A C 1
ATOM 758 O O . ALA A 1 95 ? -14.653 -3.364 20.276 1.00 92.69 95 ALA A O 1
ATOM 759 N N . ARG A 1 96 ? -16.075 -1.648 19.993 1.00 91.25 96 ARG A N 1
ATOM 760 C CA . ARG A 1 96 ? -17.208 -2.512 19.601 1.00 91.25 96 ARG A CA 1
ATOM 761 C C . ARG A 1 96 ? -16.974 -3.213 18.264 1.00 91.25 96 ARG A C 1
ATOM 763 O O . ARG A 1 96 ? -17.447 -4.324 18.057 1.00 91.25 96 ARG A O 1
ATOM 770 N N . ARG A 1 97 ? -16.266 -2.553 17.348 1.00 92.44 97 ARG A N 1
ATOM 771 C CA . ARG A 1 97 ? -15.882 -3.089 16.044 1.00 92.44 97 ARG A CA 1
ATOM 772 C C . ARG A 1 97 ? -14.431 -2.758 15.750 1.00 92.44 97 ARG A C 1
ATOM 774 O O . ARG A 1 97 ? -13.984 -1.622 15.914 1.00 92.44 97 ARG A O 1
ATOM 781 N N . LEU A 1 98 ? -13.734 -3.765 15.252 1.00 94.12 98 LEU A N 1
ATOM 782 C CA . LEU A 1 98 ? -12.367 -3.677 14.779 1.00 94.12 98 LEU A CA 1
ATOM 783 C C . LEU A 1 98 ? -12.348 -3.832 13.258 1.00 94.12 98 LEU A C 1
ATOM 785 O O . LEU A 1 98 ? -13.070 -4.655 12.694 1.00 94.12 98 LEU A O 1
ATOM 789 N N . THR A 1 99 ? -11.540 -3.020 12.591 1.00 94.06 99 THR A N 1
ATOM 790 C CA . THR A 1 99 ? -11.373 -3.050 11.140 1.00 94.06 99 THR A CA 1
ATOM 791 C C . THR A 1 99 ? -9.900 -2.907 10.795 1.00 94.06 99 THR A C 1
ATOM 793 O O . THR A 1 99 ? -9.234 -1.987 11.275 1.00 94.06 99 THR A O 1
ATOM 796 N N . LEU A 1 100 ? -9.402 -3.816 9.964 1.00 95.19 100 LEU A N 1
ATOM 797 C CA . LEU A 1 100 ? -8.043 -3.761 9.451 1.00 95.19 100 LEU A CA 1
ATOM 798 C C . LEU A 1 100 ? -7.981 -2.884 8.201 1.00 95.19 100 LEU A C 1
ATOM 800 O O . LEU A 1 100 ? -8.898 -2.900 7.377 1.00 95.19 100 LEU A O 1
ATOM 804 N N . LEU A 1 101 ? -6.914 -2.100 8.099 1.00 94.12 101 LEU A N 1
ATOM 805 C CA . LEU A 1 101 ? -6.574 -1.308 6.922 1.00 94.12 101 LEU A CA 1
ATOM 806 C C . LEU A 1 101 ? -5.382 -1.934 6.209 1.00 94.12 101 LEU A C 1
ATOM 808 O O . LEU A 1 101 ? -4.520 -2.534 6.847 1.00 94.12 101 LEU A O 1
ATOM 812 N N . ASP A 1 102 ? -5.326 -1.742 4.902 1.00 88.25 102 ASP A N 1
ATOM 813 C CA . ASP A 1 102 ? -4.192 -2.160 4.097 1.00 88.25 102 ASP A CA 1
ATOM 814 C C . ASP A 1 102 ? -2.890 -1.468 4.533 1.00 88.25 102 ASP A C 1
ATOM 816 O O . ASP A 1 102 ? -2.847 -0.241 4.644 1.00 88.25 102 ASP A O 1
ATOM 820 N N . ASP A 1 103 ? -1.823 -2.248 4.727 1.00 84.50 103 ASP A N 1
ATOM 821 C CA . ASP A 1 103 ? -0.442 -1.749 4.892 1.00 84.50 103 ASP A CA 1
ATOM 822 C C . ASP A 1 103 ? 0.290 -1.663 3.534 1.00 84.50 103 ASP A C 1
ATOM 824 O O . ASP A 1 103 ? 1.454 -1.268 3.429 1.00 84.50 103 ASP A O 1
ATOM 828 N N . GLY A 1 104 ? -0.410 -2.015 2.455 1.00 85.12 104 GLY A N 1
ATOM 829 C CA . GLY A 1 104 ? 0.055 -1.929 1.090 1.00 85.12 104 GLY A CA 1
ATOM 830 C C . GLY A 1 104 ? 0.561 -3.264 0.569 1.00 85.12 104 GLY A C 1
ATOM 831 O O . GLY A 1 104 ? -0.206 -4.082 0.079 1.00 85.12 104 GLY A O 1
ATOM 832 N N . LEU A 1 105 ? 1.879 -3.484 0.609 1.00 87.81 105 LEU A N 1
ATOM 833 C CA . LEU A 1 105 ? 2.460 -4.675 -0.026 1.00 87.81 105 LEU A CA 1
ATOM 834 C C . LEU A 1 105 ? 2.233 -5.960 0.792 1.00 87.81 105 LEU A C 1
ATOM 836 O O . LEU A 1 105 ? 2.428 -7.056 0.278 1.00 87.81 105 LEU A O 1
ATOM 840 N N . ASP A 1 106 ? 1.828 -5.838 2.059 1.00 90.88 106 ASP A N 1
ATOM 841 C CA . ASP A 1 106 ? 1.672 -6.972 2.974 1.00 90.88 106 ASP A CA 1
ATOM 842 C C . ASP A 1 106 ? 0.629 -7.986 2.507 1.00 90.88 106 ASP A C 1
ATOM 844 O O . ASP A 1 106 ? 0.874 -9.183 2.642 1.00 90.88 106 ASP A O 1
ATOM 848 N N . GLN A 1 107 ? -0.478 -7.547 1.893 1.00 92.50 107 GLN A N 1
ATOM 849 C CA . GLN A 1 107 ? -1.485 -8.466 1.343 1.00 92.50 107 GLN A CA 1
ATOM 850 C C . GLN A 1 107 ? -0.938 -9.379 0.233 1.00 92.50 107 GLN A C 1
ATOM 852 O O . GLN A 1 107 ? -1.566 -10.381 -0.082 1.00 92.50 107 GLN A O 1
ATOM 857 N N . TYR A 1 108 ? 0.244 -9.091 -0.316 1.00 92.94 108 TYR A N 1
ATOM 858 C CA . TYR A 1 108 ? 0.913 -9.893 -1.346 1.00 92.94 108 TYR A CA 1
ATOM 859 C C . TYR A 1 108 ? 2.125 -10.666 -0.812 1.00 92.94 108 TYR A C 1
ATOM 861 O O . TYR A 1 108 ? 2.902 -11.201 -1.597 1.00 92.94 108 TYR A O 1
ATOM 869 N N . ARG A 1 109 ? 2.315 -10.717 0.511 1.00 93.25 109 ARG A N 1
ATOM 870 C CA . ARG A 1 109 ?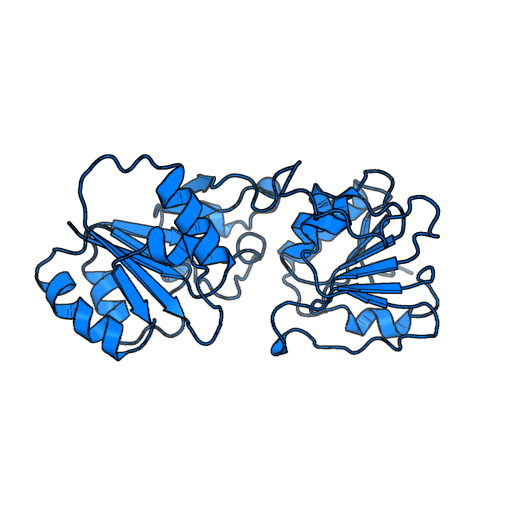 3.379 -11.487 1.169 1.00 93.25 109 ARG A CA 1
ATOM 871 C C . ARG A 1 109 ? 2.772 -12.650 1.938 1.00 93.25 109 ARG A C 1
ATOM 873 O O . ARG A 1 109 ? 1.834 -12.442 2.705 1.00 93.25 109 ARG A O 1
ATOM 880 N N . ALA A 1 110 ? 3.325 -13.852 1.797 1.00 92.31 110 ALA A N 1
ATOM 881 C CA . ALA A 1 110 ? 2.955 -14.977 2.655 1.00 92.31 110 ALA A CA 1
ATOM 882 C C . ALA A 1 110 ? 3.267 -14.674 4.129 1.00 92.31 110 ALA A C 1
ATOM 884 O O . ALA A 1 110 ? 2.465 -15.001 5.004 1.00 92.31 110 ALA A O 1
ATOM 885 N N . GLN A 1 111 ? 4.390 -14.000 4.386 1.00 90.38 111 GLN A N 1
ATOM 886 C CA . GLN A 1 111 ? 4.786 -13.493 5.696 1.00 90.38 111 GLN A CA 1
ATOM 887 C C . GLN A 1 111 ? 4.710 -11.953 5.703 1.00 90.38 111 GLN A C 1
ATOM 889 O O . GLN A 1 111 ? 5.667 -11.278 5.305 1.00 90.38 111 GLN A O 1
ATOM 894 N N . PRO A 1 112 ? 3.569 -11.365 6.109 1.00 90.12 112 PRO A N 1
ATOM 895 C CA . PRO A 1 112 ? 3.409 -9.913 6.158 1.00 90.12 112 PRO A CA 1
ATOM 896 C C . PRO A 1 112 ? 4.441 -9.260 7.086 1.00 90.12 112 PRO A C 1
ATOM 898 O O . PRO A 1 112 ? 4.775 -9.768 8.160 1.00 90.12 112 PRO A O 1
ATOM 901 N N . LYS A 1 113 ? 4.976 -8.111 6.659 1.00 87.00 113 LYS A N 1
ATOM 902 C CA . LYS A 1 113 ? 6.040 -7.409 7.380 1.00 87.00 113 LYS A CA 1
ATOM 903 C C . LYS A 1 113 ? 5.513 -6.532 8.489 1.00 87.00 113 LYS A C 1
ATOM 905 O O . LYS A 1 113 ? 6.350 -6.128 9.275 1.00 87.00 113 LYS A O 1
ATOM 910 N N . ALA A 1 114 ? 4.240 -6.170 8.555 1.00 86.25 114 ALA A N 1
ATOM 911 C CA . ALA A 1 114 ? 3.704 -5.241 9.546 1.00 86.25 114 ALA A CA 1
ATOM 912 C C . ALA A 1 114 ? 2.493 -5.823 10.282 1.00 86.25 114 ALA A C 1
ATOM 914 O O . ALA A 1 114 ? 2.410 -5.697 11.510 1.00 86.25 114 ALA A O 1
ATOM 915 N N . LEU A 1 115 ? 1.601 -6.497 9.557 1.00 88.50 115 LEU A N 1
ATOM 916 C CA . LEU A 1 115 ? 0.464 -7.222 10.118 1.00 88.50 115 LEU A CA 1
ATOM 917 C C . LEU A 1 115 ? 0.898 -8.591 10.666 1.00 88.50 115 LEU A C 1
ATOM 919 O O . LEU A 1 115 ? 1.671 -9.294 10.034 1.00 88.50 115 LEU A O 1
ATOM 923 N N . ASP A 1 116 ? 0.358 -8.995 11.816 1.00 90.19 116 ASP A N 1
ATOM 924 C CA . ASP A 1 116 ? 0.365 -10.395 12.261 1.00 90.19 116 ASP A CA 1
ATOM 925 C C . ASP A 1 116 ? -1.065 -10.941 12.114 1.00 90.19 116 ASP A C 1
ATOM 927 O O . ASP A 1 116 ? -1.927 -10.575 12.919 1.00 90.19 116 ASP A O 1
ATOM 931 N N . PRO A 1 117 ? -1.354 -11.780 11.099 1.00 90.62 117 PRO A N 1
ATOM 932 C CA . PRO A 1 117 ? -2.702 -12.290 10.854 1.00 90.62 117 PRO A CA 1
ATOM 933 C C . PRO A 1 117 ? -3.281 -13.116 12.010 1.00 90.62 117 PRO A C 1
ATOM 935 O O . PRO A 1 117 ? -4.504 -13.189 12.162 1.00 90.62 117 PRO A O 1
ATOM 938 N N . LEU A 1 118 ? -2.430 -13.743 12.828 1.00 92.19 118 LEU A N 1
ATOM 939 C CA . LEU A 1 118 ? -2.855 -14.594 13.940 1.00 92.19 118 LEU A CA 1
ATOM 940 C C . LEU A 1 118 ? -3.149 -13.786 15.207 1.00 92.19 118 LEU A C 1
ATOM 942 O O . LEU A 1 118 ? -3.959 -14.214 16.029 1.00 92.19 118 LEU A O 1
ATOM 946 N N . ALA A 1 119 ? -2.593 -12.578 15.329 1.00 89.44 119 ALA A N 1
ATOM 947 C CA . ALA A 1 119 ? -2.899 -11.652 16.421 1.00 89.44 119 ALA A CA 1
ATOM 948 C C . ALA A 1 119 ? -4.317 -11.050 16.360 1.00 89.44 119 ALA A C 1
ATOM 950 O O . ALA A 1 119 ? -4.681 -10.262 17.246 1.00 89.44 119 ALA A O 1
ATOM 951 N N . PHE A 1 120 ? -5.094 -11.387 15.325 1.00 90.69 120 PHE A N 1
ATOM 952 C CA . PHE A 1 120 ? -6.449 -10.911 15.090 1.00 90.69 120 PHE A CA 1
ATOM 953 C C . PHE A 1 120 ? -7.452 -12.074 14.916 1.00 90.69 120 PHE A C 1
ATOM 955 O O . PHE A 1 120 ? -7.129 -13.112 14.321 1.00 90.69 120 PHE A O 1
ATOM 962 N N . PRO A 1 121 ? -8.693 -11.911 15.417 1.00 91.06 121 PRO A N 1
ATOM 963 C CA . PRO A 1 121 ? -9.791 -12.833 15.145 1.00 91.06 121 PRO A CA 1
ATOM 964 C C . PRO A 1 121 ? -10.046 -13.041 13.647 1.00 91.06 121 PRO A C 1
ATOM 966 O O . PRO A 1 121 ? -9.977 -12.100 12.853 1.00 91.06 121 PRO A O 1
ATOM 969 N N . ALA A 1 122 ? -10.394 -14.273 13.272 1.00 94.75 122 ALA A N 1
ATOM 970 C CA . ALA A 1 122 ? -10.877 -14.571 11.928 1.00 94.75 122 ALA A CA 1
ATOM 971 C C . ALA A 1 122 ? -12.218 -13.865 11.652 1.00 94.75 122 ALA A C 1
ATOM 973 O O . ALA A 1 122 ? -12.974 -13.545 12.570 1.00 94.7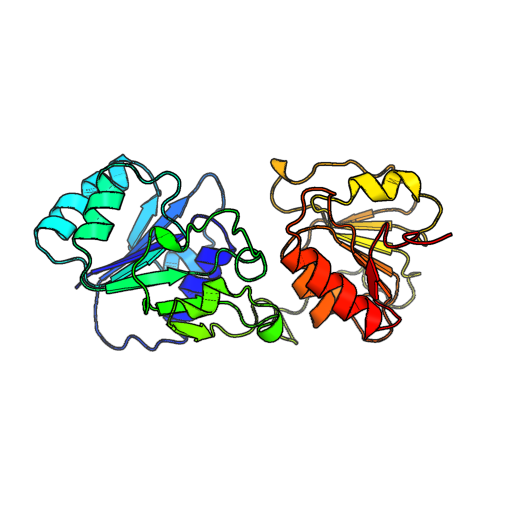5 122 ALA A O 1
ATOM 974 N N . GLY A 1 123 ? -12.509 -13.603 10.380 1.00 95.25 123 GLY A N 1
ATOM 975 C CA . GLY A 1 123 ? -13.743 -12.952 9.942 1.00 95.25 123 GLY A CA 1
ATOM 976 C C . GLY A 1 123 ? -13.817 -11.446 10.226 1.00 95.25 123 GLY A C 1
ATOM 977 O O . GLY A 1 123 ? -14.846 -10.829 9.953 1.00 95.25 123 GLY A O 1
ATOM 978 N N . LEU A 1 124 ? -12.762 -10.811 10.745 1.00 94.62 124 LEU A N 1
ATOM 979 C CA . LEU A 1 124 ? -12.711 -9.348 10.841 1.00 94.62 124 LEU A CA 1
ATOM 980 C C . LEU A 1 124 ? -12.713 -8.701 9.456 1.00 94.62 124 LEU A C 1
ATOM 982 O O . LEU A 1 124 ? -12.178 -9.267 8.506 1.00 94.62 124 LEU A O 1
ATOM 986 N N . ASP A 1 125 ? -13.313 -7.515 9.340 1.00 95.19 125 ASP A N 1
ATOM 987 C CA . ASP A 1 125 ? -13.248 -6.765 8.086 1.00 95.19 125 ASP A CA 1
ATOM 988 C C . ASP A 1 125 ? -11.823 -6.257 7.863 1.00 95.19 125 ASP A C 1
ATOM 990 O O . ASP A 1 125 ? -11.242 -5.621 8.746 1.00 95.19 125 ASP A O 1
ATOM 994 N N . CYS A 1 126 ? -11.294 -6.516 6.672 1.00 95.31 126 CYS A N 1
ATOM 995 C CA . CYS A 1 126 ? -9.992 -6.043 6.229 1.00 95.31 126 CYS A CA 1
ATOM 996 C C . CYS A 1 126 ? -10.171 -5.291 4.913 1.00 95.31 126 CYS A C 1
ATOM 998 O O . CYS A 1 126 ? -10.564 -5.884 3.910 1.00 95.31 126 CYS A O 1
ATOM 1000 N N . TRP A 1 127 ? -9.949 -3.981 4.929 1.00 95.00 127 TRP A N 1
ATOM 1001 C CA . TRP A 1 127 ? -10.099 -3.138 3.749 1.00 95.00 127 TRP A CA 1
ATOM 1002 C C . TRP A 1 127 ? -8.777 -3.040 3.012 1.00 95.00 127 TRP A C 1
ATOM 1004 O O . TRP A 1 127 ? -7.812 -2.500 3.550 1.00 95.00 127 TRP A O 1
ATOM 1014 N N . LEU A 1 128 ? -8.764 -3.563 1.792 1.00 94.00 128 LEU A N 1
ATOM 1015 C CA . LEU A 1 128 ? -7.585 -3.722 0.954 1.00 94.00 128 LEU A CA 1
ATOM 1016 C C . LEU A 1 128 ? -7.733 -2.902 -0.323 1.00 94.00 128 LEU A C 1
ATOM 1018 O O . LEU A 1 128 ? -8.838 -2.745 -0.848 1.00 94.00 128 LEU A O 1
ATOM 1022 N N . PHE A 1 129 ? -6.620 -2.391 -0.837 1.00 92.12 129 PHE A N 1
ATOM 1023 C CA . PHE A 1 129 ? -6.591 -1.866 -2.195 1.00 92.12 129 PHE A CA 1
ATOM 1024 C C . PHE A 1 129 ? -6.637 -3.016 -3.206 1.00 92.12 129 PHE A C 1
ATOM 1026 O O . PHE A 1 129 ? -6.173 -4.130 -2.938 1.00 92.12 129 PHE A O 1
ATOM 1033 N N . SER A 1 130 ? -7.224 -2.741 -4.370 1.00 88.44 130 SER A N 1
ATOM 1034 C CA . SER A 1 130 ? -7.565 -3.745 -5.381 1.00 88.44 130 SER A CA 1
ATOM 1035 C C . SER A 1 130 ? -6.616 -3.728 -6.588 1.00 88.44 130 SER A C 1
ATOM 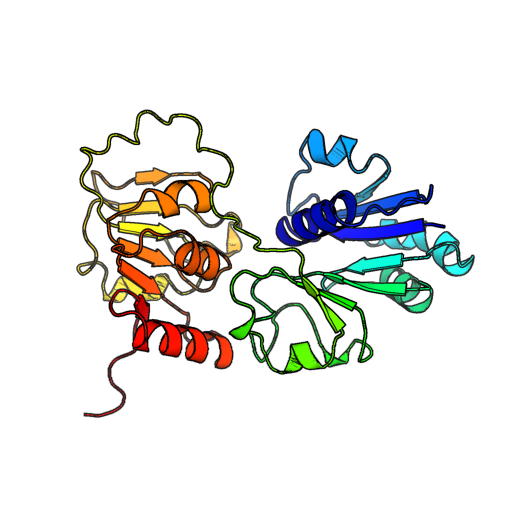1037 O O . SER A 1 130 ? -7.051 -3.972 -7.714 1.00 88.44 130 SER A O 1
ATOM 1039 N N . ASP A 1 131 ? -5.343 -3.364 -6.399 1.00 87.00 131 ASP A N 1
ATOM 1040 C CA . ASP A 1 131 ? -4.388 -3.231 -7.510 1.00 87.00 131 ASP A CA 1
ATOM 1041 C C . ASP A 1 131 ? -4.048 -4.582 -8.162 1.00 87.00 131 ASP A C 1
ATOM 1043 O O . ASP A 1 131 ? -3.916 -4.633 -9.383 1.00 87.00 131 ASP A O 1
ATOM 1047 N N . ALA A 1 132 ? -3.965 -5.669 -7.379 1.00 88.56 132 ALA A N 1
ATOM 1048 C CA . ALA A 1 132 ? -3.735 -7.034 -7.871 1.00 88.56 132 ALA A CA 1
ATOM 1049 C C . ALA A 1 132 ? -4.435 -8.101 -6.992 1.00 88.56 132 ALA A C 1
ATOM 1051 O O . ALA A 1 132 ? -3.763 -8.904 -6.345 1.00 88.56 132 ALA A O 1
ATOM 1052 N N . PRO A 1 133 ? -5.779 -8.139 -6.916 1.00 89.94 133 PRO A N 1
ATOM 1053 C CA . PRO A 1 133 ? -6.506 -8.976 -5.951 1.00 89.94 133 PRO A CA 1
ATOM 1054 C C . PRO A 1 133 ? -6.159 -10.473 -6.033 1.00 89.94 133 PRO A C 1
ATOM 1056 O O . PRO A 1 133 ? -6.087 -11.137 -4.999 1.00 89.94 133 PRO A O 1
ATOM 1059 N N . ASP A 1 134 ? -5.851 -10.989 -7.223 1.00 91.94 134 ASP A N 1
ATOM 1060 C CA . ASP A 1 134 ? -5.498 -12.402 -7.436 1.00 91.94 134 ASP A CA 1
ATOM 1061 C C . ASP A 1 134 ? -4.113 -12.775 -6.882 1.00 91.94 134 ASP A C 1
ATOM 1063 O O . ASP A 1 134 ? -3.779 -13.951 -6.717 1.00 91.94 134 ASP A O 1
ATOM 1067 N N . TRP A 1 135 ? -3.285 -11.778 -6.563 1.00 93.88 135 TRP A N 1
ATOM 1068 C CA . TRP A 1 135 ? -1.956 -11.986 -5.988 1.00 93.88 135 TRP A CA 1
ATOM 1069 C C . TRP A 1 135 ? -1.994 -12.137 -4.473 1.00 93.88 135 TRP A C 1
ATOM 1071 O O . TRP A 1 135 ? -0.960 -12.436 -3.869 1.00 93.88 135 TRP A O 1
ATOM 1081 N N . ARG A 1 136 ? -3.155 -11.922 -3.847 1.00 94.25 136 ARG A N 1
ATOM 1082 C CA . ARG A 1 136 ? -3.291 -11.939 -2.393 1.00 94.25 136 ARG A CA 1
ATOM 1083 C C . ARG A 1 136 ? -2.746 -13.225 -1.787 1.00 94.25 136 ARG A C 1
ATOM 1085 O O . ARG A 1 136 ? -2.890 -14.323 -2.328 1.00 94.25 136 ARG A O 1
ATOM 1092 N N . ALA A 1 137 ? -2.086 -13.066 -0.653 1.00 95.19 137 ALA A N 1
ATOM 1093 C CA . ALA A 1 137 ? -1.547 -14.167 0.111 1.00 95.19 137 ALA A CA 1
ATOM 1094 C C . ALA A 1 137 ? -2.680 -14.977 0.766 1.00 95.19 137 ALA A C 1
ATOM 1096 O O . ALA A 1 137 ? -3.724 -14.413 1.115 1.00 95.19 137 ALA A O 1
ATOM 1097 N N . PRO A 1 138 ? -2.485 -16.288 1.004 1.00 94.56 138 PRO A N 1
ATOM 1098 C CA . PRO A 1 138 ? -3.531 -17.150 1.561 1.00 94.56 138 PRO A CA 1
ATOM 1099 C C . PRO A 1 138 ? -4.102 -16.657 2.895 1.00 94.56 138 PRO A C 1
ATOM 1101 O O . PRO A 1 138 ? -5.292 -16.815 3.158 1.00 94.56 138 PRO A O 1
ATOM 1104 N N . TRP A 1 139 ? -3.287 -15.997 3.727 1.00 94.75 139 TRP A N 1
ATOM 1105 C CA . TRP A 1 139 ? -3.742 -15.484 5.019 1.00 94.75 139 TRP A CA 1
ATOM 1106 C C . TRP A 1 139 ? -4.871 -14.452 4.889 1.00 94.75 139 TRP A C 1
ATOM 1108 O O . TRP A 1 139 ? -5.657 -14.316 5.827 1.00 94.75 139 TRP A O 1
ATOM 1118 N N . CYS A 1 140 ? -5.008 -13.756 3.752 1.00 95.00 140 CYS A N 1
ATOM 1119 C CA . CYS A 1 140 ? -6.095 -12.800 3.536 1.00 95.00 140 CYS A CA 1
ATOM 1120 C C . CYS A 1 140 ? -7.475 -13.469 3.656 1.00 95.00 140 CYS A C 1
ATOM 1122 O O . CYS A 1 140 ? -8.408 -12.846 4.155 1.00 95.00 140 CYS A O 1
ATOM 1124 N N . GLN A 1 141 ? -7.588 -14.758 3.310 1.00 95.31 141 GLN A N 1
ATOM 1125 C CA . GLN A 1 141 ? -8.829 -15.541 3.407 1.00 95.31 141 GLN A CA 1
ATOM 1126 C C . GLN A 1 141 ? -9.329 -15.710 4.850 1.00 95.31 141 GLN A C 1
ATOM 1128 O O . GLN A 1 141 ? -10.503 -15.997 5.075 1.00 95.31 141 GLN A O 1
ATOM 1133 N N . ARG A 1 142 ? -8.463 -15.496 5.850 1.00 96.25 142 ARG A N 1
ATOM 1134 C CA . ARG A 1 142 ? -8.852 -15.480 7.266 1.00 96.25 142 ARG A CA 1
ATOM 1135 C C . ARG A 1 142 ? -9.780 -14.306 7.596 1.00 96.25 142 ARG A C 1
ATOM 1137 O O . ARG A 1 142 ? -10.477 -14.351 8.610 1.00 96.25 142 ARG A O 1
ATOM 1144 N N . PHE A 1 143 ? -9.781 -13.256 6.780 1.00 96.62 143 PHE A N 1
ATOM 1145 C CA . PHE A 1 143 ? -10.519 -12.018 7.003 1.00 96.62 143 PHE A CA 1
ATOM 1146 C C . PHE A 1 143 ? -11.659 -11.848 5.994 1.00 96.62 143 PHE A C 1
ATOM 1148 O O . PHE A 1 143 ? -11.660 -12.423 4.910 1.00 96.62 143 PHE A O 1
ATOM 1155 N N . ARG A 1 144 ? -12.637 -11.001 6.331 1.00 96.31 144 ARG A N 1
ATOM 1156 C CA . ARG A 1 144 ? -13.623 -10.503 5.364 1.00 96.31 144 ARG A CA 1
ATOM 1157 C C . ARG A 1 144 ? -12.987 -9.363 4.575 1.00 96.31 144 ARG A C 1
ATOM 1159 O O . ARG A 1 144 ? -13.103 -8.199 4.961 1.00 96.31 144 ARG A O 1
ATOM 1166 N N . CYS A 1 145 ? -12.276 -9.707 3.505 1.00 94.94 145 CYS A N 1
ATOM 1167 C CA . CYS A 1 145 ? -11.658 -8.724 2.620 1.00 94.94 145 CYS A CA 1
ATOM 1168 C C . CYS A 1 145 ? -12.722 -7.860 1.928 1.00 94.94 145 CYS A C 1
ATOM 1170 O O . CYS A 1 145 ? -13.704 -8.367 1.385 1.00 94.94 145 CYS A O 1
ATOM 1172 N N . ARG A 1 146 ? -12.532 -6.542 1.979 1.00 94.19 146 ARG A N 1
ATOM 1173 C CA . ARG A 1 146 ? -13.375 -5.528 1.342 1.00 94.19 146 ARG A CA 1
ATOM 1174 C C . ARG A 1 146 ? -12.501 -4.640 0.468 1.00 94.19 146 ARG A C 1
ATOM 1176 O O . ARG A 1 146 ? -11.373 -4.335 0.844 1.00 94.19 146 ARG A O 1
ATOM 1183 N N . GLU A 1 147 ? -13.038 -4.201 -0.660 1.00 92.62 147 GLU A N 1
ATOM 1184 C CA . GLU A 1 147 ? -12.271 -3.432 -1.638 1.00 92.62 147 GLU A CA 1
ATOM 1185 C C . GLU A 1 147 ? -12.378 -1.928 -1.389 1.00 92.62 147 GLU A C 1
ATOM 1187 O O . GLU A 1 147 ? -13.472 -1.372 -1.296 1.00 92.62 147 GLU A O 1
ATOM 1192 N N . LEU A 1 148 ? -11.227 -1.262 -1.343 1.00 90.50 148 LEU A N 1
ATOM 1193 C CA . LEU A 1 148 ? -11.103 0.198 -1.383 1.00 90.50 148 LEU A CA 1
ATOM 1194 C C . LEU A 1 148 ? -11.034 0.736 -2.822 1.00 90.50 148 LEU A C 1
ATOM 1196 O O . LEU A 1 148 ? -10.890 1.943 -3.021 1.00 90.50 148 LEU A O 1
ATOM 1200 N N . GLY A 1 149 ? -11.085 -0.147 -3.822 1.00 89.12 149 GLY A N 1
ATOM 1201 C CA . GLY A 1 149 ? -10.703 0.155 -5.199 1.00 89.12 149 GLY A CA 1
ATOM 1202 C C . GLY A 1 149 ? -9.178 0.191 -5.386 1.00 89.12 149 GLY A C 1
ATOM 1203 O O . GLY A 1 149 ? -8.427 -0.009 -4.426 1.00 89.12 149 GLY A O 1
ATOM 1204 N N . PRO A 1 150 ? -8.690 0.454 -6.609 1.00 86.62 150 PRO A N 1
ATOM 1205 C CA . PRO A 1 150 ? -7.259 0.449 -6.902 1.00 86.62 150 PRO A CA 1
ATOM 1206 C C . PRO A 1 150 ? -6.588 1.627 -6.203 1.00 86.62 150 PRO A C 1
ATOM 1208 O O . PRO A 1 150 ? -7.099 2.747 -6.290 1.00 86.62 150 PRO A O 1
ATOM 1211 N N . LEU A 1 151 ? -5.468 1.417 -5.505 1.00 85.06 151 LEU A N 1
ATOM 1212 C CA . LEU A 1 151 ? -4.687 2.522 -4.942 1.00 85.06 151 LEU A CA 1
ATOM 1213 C C . LEU A 1 151 ? -4.310 3.511 -6.051 1.00 85.06 151 LEU A C 1
ATOM 1215 O O . LEU A 1 151 ? -4.411 4.721 -5.856 1.00 85.06 151 LEU A O 1
ATOM 1219 N N . TYR A 1 152 ? -4.005 2.971 -7.231 1.00 78.38 152 TYR A N 1
ATOM 1220 C CA . TYR A 1 152 ? -3.659 3.717 -8.430 1.00 78.38 152 TYR A CA 1
ATOM 1221 C C . TYR A 1 152 ? -4.730 3.536 -9.528 1.00 78.38 152 TYR A C 1
ATOM 1223 O O . TYR A 1 152 ? -4.629 2.633 -10.369 1.00 78.38 152 TYR A O 1
ATOM 1231 N N . PRO A 1 153 ? -5.815 4.336 -9.523 1.00 72.06 153 PRO A N 1
ATOM 1232 C CA . PRO A 1 153 ? -6.816 4.283 -10.583 1.00 72.06 153 PRO A CA 1
ATOM 1233 C C . PRO A 1 153 ? -6.247 4.816 -11.914 1.00 72.06 153 PRO A C 1
ATOM 1235 O O . PRO A 1 153 ? -5.433 5.742 -11.901 1.00 72.06 153 PRO A O 1
ATOM 1238 N N . PRO A 1 154 ? -6.678 4.270 -13.068 1.00 62.59 154 PRO A N 1
ATOM 1239 C CA . PRO A 1 154 ? -6.382 4.876 -14.365 1.00 62.59 154 PRO A CA 1
ATOM 1240 C C . PRO A 1 154 ? -6.977 6.292 -14.421 1.00 62.59 154 PRO A C 1
ATOM 1242 O O . PRO A 1 154 ? -8.114 6.496 -13.999 1.00 62.59 154 PRO A O 1
ATOM 1245 N N . GLY A 1 155 ? -6.200 7.266 -14.908 1.00 58.72 155 GLY A N 1
ATOM 1246 C CA . GLY A 1 155 ? -6.606 8.679 -14.931 1.00 58.72 155 GLY A CA 1
ATOM 1247 C C . GLY A 1 155 ? -6.408 9.424 -13.605 1.00 58.72 155 GLY A C 1
ATOM 1248 O O . GLY A 1 155 ? -7.164 10.348 -13.312 1.00 58.72 155 GLY A O 1
ATOM 1249 N N . GLY A 1 156 ? -5.428 9.013 -12.784 1.00 54.66 156 GLY A N 1
ATOM 1250 C CA . GLY A 1 156 ? -4.977 9.775 -11.610 1.00 54.66 156 GLY A CA 1
ATOM 1251 C C . GLY A 1 156 ? -4.647 11.241 -11.943 1.00 54.66 156 GLY A C 1
ATOM 1252 O O . GLY A 1 156 ? -4.567 11.580 -13.123 1.00 54.66 156 GLY A O 1
ATOM 1253 N N . PRO A 1 157 ? -4.491 12.116 -10.926 1.00 48.31 157 PRO A N 1
ATOM 1254 C CA . PRO A 1 157 ? -4.366 13.557 -11.134 1.00 48.31 157 PRO A CA 1
ATOM 1255 C C . PRO A 1 157 ? -3.342 13.842 -12.225 1.00 48.31 157 PRO A C 1
ATOM 1257 O O . PRO A 1 157 ? -2.207 13.366 -12.136 1.00 48.31 157 PRO A O 1
ATOM 1260 N N . ASP A 1 158 ? -3.787 14.568 -13.250 1.00 47.75 158 ASP A N 1
ATOM 1261 C CA . ASP A 1 158 ? -2.952 14.942 -14.382 1.00 47.75 158 ASP A CA 1
ATOM 1262 C C . ASP A 1 158 ? -1.684 15.582 -13.804 1.00 47.75 158 ASP A C 1
ATOM 1264 O O . ASP A 1 158 ? -1.801 16.511 -12.989 1.00 47.75 158 ASP A O 1
ATOM 1268 N N . PRO A 1 159 ? -0.475 15.067 -14.094 1.00 49.44 159 PRO A N 1
ATOM 1269 C CA . PRO A 1 159 ? 0.719 15.801 -13.724 1.00 49.44 159 PRO A CA 1
ATOM 1270 C C . PRO A 1 159 ? 0.578 17.176 -14.358 1.00 49.44 159 PRO A C 1
ATOM 1272 O O . PRO A 1 159 ? 0.421 17.272 -15.574 1.00 49.44 159 PRO A O 1
ATOM 1275 N N . ALA A 1 160 ? 0.581 18.216 -13.519 1.00 46.72 160 ALA A N 1
ATOM 1276 C CA . ALA A 1 160 ? 0.653 19.594 -13.978 1.00 46.72 160 ALA A CA 1
ATOM 1277 C C . ALA A 1 160 ? 1.688 19.667 -15.105 1.00 46.72 160 ALA A C 1
ATOM 1279 O O . ALA A 1 160 ? 2.761 19.085 -14.929 1.00 46.72 160 ALA A O 1
ATOM 1280 N N . ASP A 1 161 ? 1.327 20.307 -16.223 1.00 43.97 161 ASP A N 1
ATOM 1281 C CA . ASP A 1 161 ? 2.130 20.431 -17.442 1.00 43.97 161 ASP A CA 1
ATOM 1282 C C . ASP A 1 161 ? 3.582 20.780 -17.101 1.00 43.97 161 ASP A C 1
ATOM 1284 O O . ASP A 1 161 ? 3.948 21.941 -16.916 1.00 43.97 161 ASP A O 1
ATOM 1288 N N . ASP A 1 162 ? 4.414 19.753 -16.942 1.00 49.31 162 ASP A N 1
ATOM 1289 C CA . ASP A 1 162 ? 5.820 19.925 -16.637 1.00 49.31 162 ASP A CA 1
ATOM 1290 C C . ASP A 1 162 ? 6.507 20.063 -17.998 1.00 49.31 162 ASP A C 1
ATOM 1292 O O . ASP A 1 162 ? 6.454 19.122 -18.796 1.00 49.31 162 ASP A O 1
ATOM 1296 N N . PRO A 1 163 ? 7.138 21.207 -18.312 1.00 41.44 163 PRO A N 1
ATOM 1297 C CA . PRO A 1 163 ? 7.704 21.487 -19.635 1.00 41.44 163 PRO A CA 1
ATOM 1298 C C . PRO A 1 163 ? 8.813 20.508 -20.076 1.00 41.44 163 PRO A C 1
ATOM 1300 O O . PRO A 1 163 ? 9.327 20.617 -21.186 1.00 41.44 163 PRO A O 1
ATOM 1303 N N . ALA A 1 164 ? 9.189 19.542 -19.231 1.00 45.03 164 ALA A N 1
ATOM 1304 C CA . ALA A 1 164 ? 10.078 18.429 -19.556 1.00 45.03 164 ALA A CA 1
ATOM 1305 C C . ALA A 1 164 ? 9.376 17.195 -20.173 1.00 45.03 164 ALA A C 1
ATOM 1307 O O . ALA A 1 164 ? 10.076 16.268 -20.584 1.00 45.03 164 ALA A O 1
ATOM 1308 N N . ASP A 1 165 ? 8.042 17.167 -20.260 1.00 50.94 165 ASP A N 1
ATOM 1309 C CA . ASP A 1 165 ? 7.251 16.098 -20.896 1.00 50.94 165 ASP A CA 1
ATOM 1310 C C . ASP A 1 165 ? 7.167 16.272 -22.435 1.00 50.94 165 ASP A C 1
ATOM 1312 O O . ASP A 1 165 ? 6.154 15.956 -23.057 1.00 50.94 165 ASP A O 1
ATOM 1316 N N . ASP A 1 166 ? 8.238 16.750 -23.086 1.00 51.69 166 ASP A N 1
ATOM 1317 C CA . ASP A 1 166 ? 8.306 16.772 -24.553 1.00 51.69 166 ASP A CA 1
ATOM 1318 C C . ASP A 1 166 ? 8.299 15.317 -25.076 1.00 51.69 166 ASP A C 1
ATOM 1320 O O . ASP A 1 166 ? 9.236 14.554 -24.780 1.00 51.69 166 ASP A O 1
ATOM 1324 N N . PRO A 1 167 ? 7.285 14.898 -25.864 1.00 51.09 167 PRO A N 1
ATOM 1325 C CA . PRO A 1 167 ? 7.221 13.568 -26.469 1.00 51.09 167 PRO A CA 1
ATOM 1326 C C . PRO A 1 167 ? 8.408 13.238 -27.385 1.00 51.09 167 PRO A C 1
ATOM 1328 O O . PRO A 1 167 ? 8.598 12.072 -27.721 1.00 51.09 167 PRO A O 1
ATOM 1331 N N . ARG A 1 168 ? 9.231 14.228 -27.748 1.00 47.75 168 ARG A N 1
ATOM 1332 C CA . ARG A 1 168 ? 10.455 14.074 -28.546 1.00 47.75 168 ARG A CA 1
ATOM 1333 C C . ARG A 1 168 ? 11.696 13.711 -27.721 1.00 47.75 168 ARG A C 1
ATOM 1335 O O . ARG A 1 168 ? 12.746 13.445 -28.303 1.00 47.75 168 ARG A O 1
ATOM 1342 N N . THR A 1 169 ? 11.612 13.676 -26.388 1.00 53.47 169 THR A N 1
ATOM 1343 C CA . THR A 1 169 ? 12.755 13.302 -25.537 1.00 53.47 169 THR A CA 1
ATOM 1344 C C . THR A 1 169 ? 12.995 11.784 -25.597 1.00 53.47 169 THR A C 1
ATOM 1346 O O . THR A 1 169 ? 12.059 11.028 -25.328 1.00 53.47 169 THR A O 1
ATOM 1349 N N . PRO A 1 170 ? 14.223 11.298 -25.883 1.00 52.19 170 PRO A N 1
ATOM 1350 C CA . PRO A 1 170 ? 14.542 9.870 -25.839 1.00 52.19 170 PRO A CA 1
ATOM 1351 C C . PRO A 1 170 ? 14.206 9.285 -24.460 1.00 52.19 170 PRO A C 1
ATOM 1353 O O . PRO A 1 170 ? 14.789 9.680 -23.446 1.00 52.19 170 PRO A O 1
ATOM 1356 N N . ARG A 1 171 ? 13.247 8.353 -24.398 1.00 72.25 171 ARG A N 1
ATOM 1357 C CA . ARG A 1 171 ? 12.781 7.761 -23.135 1.00 72.25 171 ARG A CA 1
ATOM 1358 C C . ARG A 1 171 ? 13.673 6.575 -22.785 1.00 72.25 171 ARG A C 1
ATOM 1360 O O . ARG A 1 171 ? 13.428 5.458 -23.223 1.00 72.25 171 ARG A O 1
ATOM 1367 N N . GLY A 1 172 ? 14.743 6.847 -22.041 1.00 86.81 172 GLY A N 1
ATOM 1368 C CA . GLY A 1 172 ? 15.650 5.824 -21.523 1.00 86.81 172 GLY A CA 1
ATOM 1369 C C . GLY A 1 172 ? 15.001 4.990 -20.413 1.00 86.81 172 GLY A C 1
ATOM 1370 O O . GLY A 1 172 ? 13.969 4.345 -20.609 1.00 86.81 172 GLY A O 1
ATOM 1371 N N . THR A 1 173 ? 15.587 4.994 -19.219 1.00 90.50 173 THR A N 1
ATOM 1372 C CA . THR A 1 173 ? 15.118 4.143 -18.113 1.00 90.50 173 THR A CA 1
ATOM 1373 C C . THR A 1 173 ? 14.548 4.969 -16.966 1.00 90.50 173 THR A C 1
ATOM 1375 O O . THR A 1 173 ? 15.252 5.794 -16.390 1.00 90.50 173 THR A O 1
ATOM 1378 N N . LEU A 1 174 ? 13.289 4.727 -16.601 1.00 90.69 174 LEU A N 1
ATOM 1379 C CA . LEU A 1 174 ? 12.674 5.222 -15.372 1.00 90.69 174 LEU A CA 1
ATOM 1380 C C . LEU A 1 174 ? 13.001 4.252 -14.243 1.00 90.69 174 LEU A C 1
ATOM 1382 O O . LEU A 1 174 ? 12.590 3.096 -14.280 1.00 90.69 174 LEU A O 1
ATOM 1386 N N . ILE A 1 175 ? 13.716 4.720 -13.229 1.00 89.94 175 ILE A N 1
ATOM 1387 C CA . ILE A 1 175 ? 14.092 3.915 -12.071 1.00 89.94 175 ILE A CA 1
ATOM 1388 C C . ILE A 1 175 ? 13.318 4.419 -10.859 1.00 89.94 175 ILE A C 1
ATOM 1390 O O . ILE A 1 175 ? 13.489 5.555 -10.418 1.00 89.94 175 ILE A O 1
ATOM 1394 N N . LEU A 1 176 ? 12.454 3.563 -10.324 1.00 89.06 176 LEU A N 1
ATOM 1395 C CA . LEU A 1 176 ? 11.653 3.829 -9.137 1.00 89.06 176 LEU A CA 1
ATOM 1396 C C . LEU A 1 176 ? 12.393 3.288 -7.918 1.00 89.06 176 LEU A C 1
ATOM 1398 O O . LEU A 1 176 ? 12.368 2.084 -7.659 1.00 89.06 176 LEU A O 1
ATOM 1402 N N . GLU A 1 177 ? 13.071 4.179 -7.193 1.00 85.00 177 GLU A N 1
ATOM 1403 C CA . GLU A 1 177 ? 13.949 3.812 -6.084 1.00 85.00 177 GLU A CA 1
ATOM 1404 C C . GLU A 1 177 ? 13.191 2.993 -5.024 1.00 85.00 177 GLU A C 1
ATOM 1406 O O . GLU A 1 177 ? 12.206 3.455 -4.445 1.00 85.00 177 GLU A O 1
ATOM 1411 N N . ALA A 1 178 ? 13.643 1.763 -4.776 1.00 84.50 178 ALA A N 1
ATOM 1412 C CA . ALA A 1 178 ? 13.056 0.826 -3.824 1.00 84.50 178 ALA A CA 1
ATOM 1413 C C . ALA A 1 178 ? 14.086 -0.242 -3.398 1.00 84.50 178 ALA A C 1
ATOM 1415 O O . ALA A 1 178 ? 15.070 -0.452 -4.111 1.00 84.50 178 ALA A O 1
ATOM 1416 N N . PRO A 1 179 ? 13.870 -0.944 -2.268 1.00 83.25 179 PRO A N 1
ATOM 1417 C CA . PRO A 1 179 ? 14.728 -2.058 -1.861 1.00 83.25 179 PRO A CA 1
ATOM 1418 C C . PRO A 1 179 ? 14.856 -3.126 -2.955 1.00 83.25 179 PRO A C 1
ATOM 1420 O O . PRO A 1 179 ? 13.851 -3.488 -3.570 1.00 83.25 179 PRO A O 1
ATOM 1423 N N . GLY A 1 180 ? 16.062 -3.654 -3.169 1.00 82.56 180 GLY A N 1
ATOM 1424 C CA . GLY A 1 180 ? 16.359 -4.655 -4.196 1.00 82.56 180 GLY A CA 1
ATOM 1425 C C . GLY A 1 180 ? 17.003 -4.087 -5.460 1.00 82.56 180 GLY A C 1
ATOM 1426 O O . GLY A 1 180 ? 17.587 -4.853 -6.228 1.00 82.56 180 GLY A O 1
ATOM 1427 N N . LEU A 1 181 ? 16.964 -2.765 -5.666 1.00 82.25 181 LEU A N 1
ATOM 1428 C CA . LEU A 1 181 ? 17.627 -2.130 -6.807 1.00 82.25 181 LEU A CA 1
ATOM 1429 C C . LEU A 1 181 ? 19.151 -2.201 -6.731 1.00 82.25 181 LEU A C 1
ATOM 1431 O O . LEU A 1 181 ? 19.778 -2.167 -7.776 1.00 82.25 181 LEU A O 1
ATOM 1435 N N . GLU A 1 182 ? 19.754 -2.352 -5.550 1.00 75.12 182 GLU A N 1
ATOM 1436 C CA . GLU A 1 182 ? 21.205 -2.551 -5.404 1.00 75.12 182 GLU A CA 1
ATOM 1437 C C . GLU A 1 182 ? 21.755 -3.691 -6.278 1.00 75.12 182 GLU A C 1
ATOM 1439 O O . GLU A 1 182 ? 22.901 -3.650 -6.715 1.00 75.12 182 GLU A O 1
ATOM 1444 N N . ARG A 1 183 ? 20.907 -4.672 -6.607 1.00 73.50 183 ARG A N 1
ATOM 1445 C CA . ARG A 1 183 ? 21.229 -5.797 -7.494 1.00 73.50 183 ARG A CA 1
ATOM 1446 C C . ARG A 1 183 ? 21.391 -5.395 -8.957 1.00 73.50 183 ARG A C 1
ATOM 1448 O O . ARG A 1 183 ? 21.934 -6.158 -9.745 1.00 73.50 183 ARG A O 1
ATOM 1455 N N . LEU A 1 184 ? 20.903 -4.218 -9.333 1.00 71.62 184 LEU A N 1
ATOM 1456 C CA . LEU A 1 184 ? 21.077 -3.680 -10.676 1.00 71.62 184 LEU A CA 1
ATOM 1457 C C . LEU A 1 184 ? 22.511 -3.227 -10.920 1.00 71.62 184 LEU A C 1
ATOM 1459 O O . LEU A 1 184 ? 22.904 -3.221 -12.080 1.00 71.62 184 LEU A O 1
ATOM 1463 N N . GLY A 1 185 ? 23.283 -2.944 -9.860 1.00 63.38 185 GLY A N 1
ATOM 1464 C CA . GLY A 1 185 ? 24.700 -2.575 -9.933 1.00 63.38 185 GLY A CA 1
ATOM 1465 C C . GLY A 1 185 ? 25.562 -3.588 -10.691 1.00 63.38 185 GLY A C 1
ATOM 1466 O O . GLY A 1 185 ? 26.522 -3.218 -11.357 1.00 63.38 185 GLY A O 1
ATOM 1467 N N . GLU A 1 186 ? 25.171 -4.866 -10.674 1.00 59.22 186 GLU A N 1
ATOM 1468 C CA . GLU A 1 186 ? 25.812 -5.951 -11.437 1.00 59.22 186 GLU A CA 1
ATOM 1469 C C . GLU A 1 186 ? 25.513 -5.875 -12.949 1.00 59.22 186 GLU A C 1
ATOM 1471 O O . GLU A 1 186 ? 26.150 -6.537 -13.765 1.00 59.22 186 GLU A O 1
ATOM 1476 N N . THR A 1 187 ? 24.538 -5.051 -13.330 1.00 62.72 187 THR A N 1
ATOM 1477 C CA . THR A 1 187 ? 23.966 -4.924 -14.675 1.00 62.72 187 THR A CA 1
ATOM 1478 C C . THR A 1 187 ? 23.834 -3.464 -15.124 1.00 62.72 187 THR A C 1
ATOM 1480 O O . THR A 1 187 ? 23.109 -3.188 -16.074 1.00 62.72 187 THR A O 1
ATOM 1483 N N . ASP A 1 188 ? 24.534 -2.516 -14.488 1.00 61.31 188 ASP A N 1
ATOM 1484 C CA . ASP A 1 188 ? 24.407 -1.066 -14.742 1.00 61.31 188 ASP A CA 1
ATOM 1485 C C . ASP A 1 188 ? 24.609 -0.676 -16.223 1.00 61.31 188 ASP A C 1
ATOM 1487 O O . ASP A 1 188 ? 24.093 0.343 -16.684 1.00 61.31 188 ASP A O 1
ATOM 1491 N N . GLY A 1 189 ? 25.337 -1.491 -16.994 1.00 61.09 189 GLY A N 1
ATOM 1492 C CA . GLY A 1 189 ? 25.518 -1.317 -18.440 1.00 61.09 189 GLY A CA 1
ATOM 1493 C C . GLY A 1 189 ? 24.343 -1.782 -19.313 1.00 61.09 189 GLY A C 1
ATOM 1494 O O . GLY A 1 189 ? 24.345 -1.508 -20.509 1.00 61.09 189 GLY A O 1
ATOM 1495 N N . ALA A 1 190 ? 23.350 -2.476 -18.752 1.00 72.25 190 ALA A N 1
ATOM 1496 C CA . ALA A 1 190 ? 22.281 -3.144 -19.498 1.00 72.25 190 ALA A CA 1
ATOM 1497 C C . ALA A 1 190 ? 21.022 -2.284 -19.708 1.00 72.25 190 ALA A C 1
ATOM 1499 O O . ALA A 1 190 ? 20.177 -2.640 -20.532 1.00 72.25 190 ALA A O 1
ATOM 1500 N N . PHE A 1 191 ? 20.867 -1.170 -18.981 1.00 84.88 191 PHE A N 1
ATOM 1501 C CA . PHE A 1 191 ? 19.661 -0.337 -19.058 1.00 84.88 191 PHE A CA 1
ATOM 1502 C C . PHE A 1 191 ? 19.850 0.895 -19.953 1.00 84.88 191 PHE A C 1
ATOM 1504 O O . PHE A 1 191 ? 20.807 1.650 -19.746 1.00 84.88 191 PHE A O 1
ATOM 1511 N N . PRO A 1 192 ? 18.920 1.168 -20.892 1.00 86.00 192 PRO A N 1
ATOM 1512 C CA . PRO A 1 192 ? 18.999 2.324 -21.782 1.00 86.00 192 PRO A CA 1
ATOM 1513 C C . PRO A 1 192 ? 19.128 3.652 -21.031 1.00 86.00 192 PRO A C 1
ATOM 1515 O O . PRO A 1 192 ? 18.384 3.928 -20.087 1.00 86.00 192 PRO A O 1
ATOM 1518 N N . ARG A 1 193 ? 20.051 4.505 -21.474 1.00 85.31 193 ARG A N 1
ATOM 1519 C CA . ARG A 1 193 ? 20.203 5.886 -20.992 1.00 85.31 193 ARG A CA 1
ATOM 1520 C C . ARG A 1 193 ? 19.396 6.856 -21.872 1.00 85.31 193 ARG A C 1
ATOM 1522 O O . ARG A 1 193 ? 19.133 6.517 -23.023 1.00 85.31 193 ARG A O 1
ATOM 1529 N N . PRO A 1 194 ? 19.015 8.047 -21.372 1.00 86.38 194 PRO A N 1
ATOM 1530 C CA . PRO A 1 194 ? 19.274 8.587 -20.030 1.00 86.38 194 PRO A CA 1
ATOM 1531 C C . PRO A 1 194 ? 18.431 7.916 -18.939 1.00 86.38 194 PRO A C 1
ATOM 1533 O O . PRO A 1 194 ? 17.345 7.398 -19.201 1.00 86.38 194 PRO A O 1
ATOM 1536 N N . TRP A 1 195 ? 18.923 7.924 -17.702 1.00 87.56 195 TRP A N 1
ATOM 1537 C CA . TRP A 1 195 ? 18.161 7.453 -16.546 1.00 87.56 195 TRP A CA 1
ATOM 1538 C C . TRP A 1 195 ? 17.376 8.589 -15.893 1.00 87.56 195 TRP A C 1
ATOM 1540 O O . TRP A 1 195 ? 17.898 9.679 -15.667 1.00 87.56 195 TRP A O 1
ATOM 1550 N N . CYS A 1 196 ? 16.126 8.312 -15.539 1.00 88.00 196 CYS A N 1
ATOM 1551 C CA . CYS A 1 196 ? 15.289 9.165 -14.709 1.00 88.00 196 CYS A CA 1
ATOM 1552 C C . CYS A 1 196 ? 15.024 8.443 -13.387 1.00 88.00 196 CYS A C 1
ATOM 1554 O O . CYS A 1 196 ? 14.277 7.470 -13.341 1.00 88.00 196 CYS A O 1
ATOM 1556 N N . LEU A 1 197 ? 15.654 8.898 -12.308 1.00 86.81 197 LEU A N 1
ATOM 1557 C CA . LEU A 1 197 ? 15.485 8.338 -10.973 1.00 86.81 197 LEU A CA 1
ATOM 1558 C C . LEU A 1 197 ? 14.378 9.075 -10.219 1.00 86.81 197 LEU A C 1
ATOM 1560 O O . LEU A 1 197 ? 14.513 10.270 -9.938 1.00 86.81 197 LEU A O 1
ATOM 1564 N N . VAL A 1 198 ? 13.344 8.345 -9.802 1.00 86.88 198 VAL A N 1
ATOM 1565 C CA . VAL A 1 198 ? 12.346 8.827 -8.842 1.00 86.88 198 VAL A CA 1
ATOM 1566 C C . VAL A 1 198 ? 12.683 8.259 -7.466 1.00 86.88 198 VAL A C 1
ATOM 1568 O O . VAL A 1 198 ? 12.630 7.041 -7.283 1.00 86.88 198 VAL A O 1
ATOM 1571 N N . PRO A 1 199 ? 13.068 9.103 -6.492 1.00 80.69 199 PRO A N 1
ATOM 1572 C CA . PRO A 1 199 ? 13.530 8.617 -5.206 1.00 80.69 199 PRO A CA 1
ATOM 1573 C C . PRO A 1 199 ? 12.392 8.063 -4.344 1.00 80.69 199 PRO A C 1
ATOM 1575 O O . PRO A 1 199 ? 11.276 8.584 -4.366 1.00 80.69 199 PRO A O 1
ATOM 1578 N N . HIS A 1 200 ? 12.687 7.076 -3.491 1.00 78.44 200 HIS A N 1
ATOM 1579 C CA . HIS A 1 200 ? 11.681 6.514 -2.590 1.00 78.44 200 HIS A CA 1
ATOM 1580 C C . HIS A 1 200 ? 11.235 7.630 -1.634 1.00 78.44 200 HIS A C 1
ATOM 1582 O O . HIS A 1 200 ? 12.088 8.340 -1.083 1.00 78.44 200 HIS A O 1
ATOM 1588 N N . PRO A 1 201 ? 9.940 7.780 -1.312 1.00 68.88 201 PRO A N 1
ATOM 1589 C CA . PRO A 1 201 ? 9.487 8.807 -0.367 1.00 68.88 201 PRO A CA 1
ATOM 1590 C C . PRO A 1 201 ? 10.036 8.639 1.064 1.00 68.88 201 PRO A C 1
ATOM 1592 O O . PRO A 1 201 ? 9.949 9.553 1.872 1.00 68.88 201 PRO A O 1
ATOM 1595 N N . VAL A 1 202 ? 10.644 7.493 1.388 1.00 73.00 202 VAL A N 1
ATOM 1596 C CA . VAL A 1 202 ? 11.134 7.151 2.730 1.00 73.00 202 VAL A CA 1
ATOM 1597 C C . VAL A 1 202 ? 12.645 7.041 2.639 1.00 73.00 202 VAL A C 1
ATOM 1599 O O . VAL A 1 202 ? 13.144 6.103 2.027 1.00 73.00 202 VAL A O 1
ATOM 1602 N N . ALA A 1 203 ? 13.366 7.987 3.245 1.00 72.56 203 ALA A N 1
ATOM 1603 C CA . ALA A 1 203 ? 14.823 8.081 3.134 1.00 72.56 203 ALA A CA 1
ATOM 1604 C C . ALA A 1 203 ? 15.547 6.787 3.543 1.00 72.56 203 ALA A C 1
ATOM 1606 O O . ALA A 1 203 ? 16.448 6.355 2.840 1.00 72.56 203 ALA A O 1
ATOM 1607 N N . ALA A 1 204 ? 15.097 6.113 4.606 1.00 73.12 204 ALA A N 1
ATOM 1608 C CA . ALA A 1 204 ? 15.679 4.844 5.055 1.00 73.12 204 ALA A CA 1
ATOM 1609 C C . ALA A 1 204 ? 15.488 3.674 4.065 1.00 73.12 204 ALA A C 1
ATOM 1611 O O . ALA A 1 204 ? 16.165 2.660 4.181 1.00 73.12 204 ALA A O 1
ATOM 1612 N N . LYS A 1 205 ? 14.564 3.797 3.099 1.00 72.44 205 LYS A N 1
ATOM 1613 C CA . LYS A 1 205 ? 14.350 2.814 2.022 1.00 72.44 205 LYS A CA 1
ATOM 1614 C C . LYS A 1 205 ? 15.128 3.150 0.745 1.00 72.44 205 LYS A C 1
ATOM 1616 O O . LYS A 1 205 ? 15.045 2.404 -0.225 1.00 72.44 205 LYS A O 1
ATOM 1621 N N . ARG A 1 206 ? 15.876 4.257 0.744 1.00 75.44 206 ARG A N 1
ATOM 1622 C CA . ARG A 1 206 ? 16.828 4.637 -0.306 1.00 75.44 206 ARG A CA 1
ATOM 1623 C C . ARG A 1 206 ? 18.136 3.893 -0.042 1.00 75.44 206 ARG A C 1
ATOM 1625 O O . ARG A 1 206 ? 19.093 4.469 0.468 1.00 75.44 206 ARG A O 1
ATOM 1632 N N . SER A 1 207 ? 18.124 2.578 -0.252 1.00 60.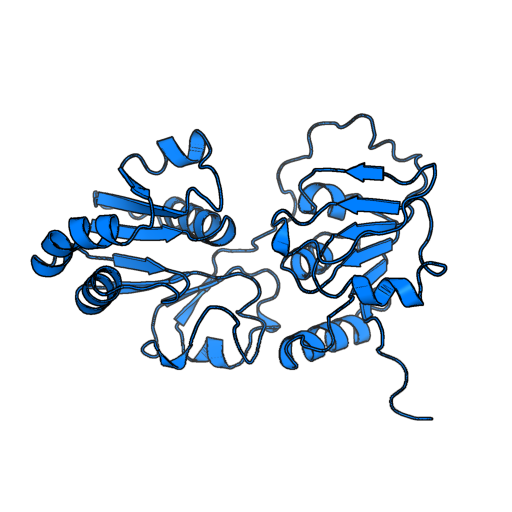19 207 SER A N 1
ATOM 1633 C CA . SER A 1 207 ? 19.234 1.685 0.110 1.00 60.19 207 SER A CA 1
ATOM 1634 C C . SER A 1 207 ? 20.453 1.831 -0.799 1.00 60.19 207 SER A C 1
ATOM 1636 O O . SER A 1 207 ? 21.529 1.357 -0.444 1.00 60.19 207 SER A O 1
ATOM 1638 N N . TRP A 1 208 ? 20.314 2.487 -1.954 1.00 69.56 208 TRP A N 1
ATOM 1639 C CA . TRP A 1 208 ? 21.340 2.483 -2.987 1.00 69.56 208 TRP A CA 1
ATOM 1640 C C . TRP A 1 208 ? 21.402 3.801 -3.760 1.00 69.56 208 TRP A C 1
ATOM 1642 O O . TRP A 1 208 ? 20.382 4.432 -4.022 1.00 69.56 208 TRP A O 1
ATOM 1652 N N . ARG A 1 209 ? 22.615 4.224 -4.132 1.00 71.00 209 ARG A N 1
ATOM 1653 C CA . ARG A 1 209 ? 22.853 5.416 -4.954 1.00 71.00 209 ARG A CA 1
ATOM 1654 C C . ARG A 1 209 ? 23.349 4.986 -6.328 1.00 71.00 209 ARG A C 1
ATOM 1656 O O . ARG A 1 209 ? 24.480 4.530 -6.453 1.00 71.00 209 ARG A O 1
ATOM 1663 N N . LEU A 1 210 ? 22.513 5.179 -7.341 1.00 71.50 210 LEU A N 1
ATOM 1664 C CA . LEU A 1 210 ? 22.891 4.980 -8.739 1.00 71.50 210 LEU A CA 1
ATOM 1665 C C . LEU A 1 210 ? 23.990 5.974 -9.156 1.00 71.50 210 LEU A C 1
ATOM 1667 O O . LEU A 1 210 ? 23.875 7.162 -8.829 1.00 71.50 210 LEU A O 1
ATOM 1671 N N . PRO A 1 211 ? 25.013 5.541 -9.915 1.00 76.06 211 PRO A N 1
ATOM 1672 C CA . PRO A 1 211 ? 26.010 6.439 -10.487 1.00 76.06 211 PRO A CA 1
ATOM 1673 C C . PRO A 1 211 ? 25.403 7.221 -11.666 1.00 76.06 211 PRO A C 1
ATOM 1675 O O . PRO A 1 211 ? 25.486 6.809 -12.828 1.00 76.06 211 PRO A O 1
ATOM 1678 N N . LEU A 1 212 ? 24.758 8.350 -11.361 1.00 76.44 212 LEU A N 1
ATOM 1679 C CA . LEU A 1 212 ? 24.160 9.232 -12.368 1.00 76.44 212 LEU A CA 1
ATOM 1680 C C . LEU A 1 212 ? 25.252 9.905 -13.220 1.00 76.44 212 LEU A C 1
ATOM 1682 O O . LEU A 1 212 ? 26.235 10.421 -12.687 1.00 76.44 212 LEU A O 1
ATOM 1686 N N . ARG A 1 213 ? 25.071 9.908 -14.544 1.00 81.19 213 ARG A N 1
ATOM 1687 C CA . ARG A 1 213 ? 25.949 10.558 -15.534 1.00 81.19 213 ARG A CA 1
ATOM 1688 C C . ARG A 1 213 ? 25.310 11.831 -16.091 1.00 81.19 213 ARG A C 1
ATOM 1690 O O . ARG A 1 213 ? 24.135 12.108 -15.861 1.00 81.19 213 ARG A O 1
ATOM 1697 N N . ALA A 1 214 ? 26.080 12.587 -16.875 1.00 74.94 214 ALA A N 1
ATOM 1698 C CA . ALA A 1 214 ? 25.557 13.714 -17.643 1.00 74.94 214 ALA A CA 1
ATOM 1699 C C . ALA A 1 214 ? 24.361 13.272 -18.510 1.00 74.94 214 ALA A C 1
ATOM 1701 O O . ALA A 1 214 ? 24.457 12.301 -19.258 1.00 74.94 214 ALA A O 1
ATOM 1702 N N . GLY A 1 215 ? 23.231 13.971 -18.372 1.00 75.88 215 GLY A N 1
ATOM 1703 C CA . GLY A 1 215 ? 21.965 13.639 -19.034 1.00 75.88 215 GLY A CA 1
ATOM 1704 C C . GLY A 1 215 ? 20.997 12.803 -18.190 1.00 75.88 215 GLY A C 1
ATOM 1705 O O . GLY A 1 215 ? 19.794 12.854 -18.450 1.00 75.88 215 GLY A O 1
ATOM 1706 N N . ASP A 1 216 ? 21.472 12.110 -17.149 1.00 82.62 216 ASP A N 1
ATOM 1707 C CA . ASP A 1 216 ? 20.585 11.474 -16.174 1.00 82.62 216 ASP A CA 1
ATOM 1708 C C . ASP A 1 216 ? 19.947 12.525 -15.264 1.00 82.62 216 ASP A C 1
ATOM 1710 O O . ASP A 1 216 ? 20.514 13.585 -14.983 1.00 82.62 216 ASP A O 1
ATOM 1714 N N . ARG A 1 217 ? 18.748 12.221 -14.770 1.00 82.88 217 ARG A N 1
ATOM 1715 C CA . ARG A 1 217 ? 17.961 13.135 -13.946 1.00 82.88 217 ARG A CA 1
ATOM 1716 C C . ARG A 1 217 ? 17.487 12.439 -12.688 1.00 82.88 217 ARG A C 1
ATOM 1718 O O . ARG A 1 217 ? 17.082 11.281 -12.713 1.00 82.88 217 ARG A O 1
ATOM 1725 N N . ARG A 1 218 ? 17.469 13.182 -11.584 1.00 81.38 218 ARG A N 1
ATOM 1726 C CA . ARG A 1 218 ? 16.743 12.797 -10.375 1.00 81.38 218 ARG A CA 1
ATOM 1727 C C . ARG A 1 218 ? 15.505 13.674 -10.273 1.00 81.38 218 ARG A C 1
ATOM 1729 O O . ARG A 1 218 ? 15.634 14.876 -10.059 1.00 81.38 218 ARG A O 1
ATOM 1736 N N . ARG A 1 219 ? 14.321 13.086 -10.435 1.00 77.19 219 ARG A N 1
ATOM 1737 C CA . ARG A 1 219 ? 13.044 13.807 -10.418 1.00 77.19 219 ARG A CA 1
ATOM 1738 C C . ARG A 1 219 ? 12.300 13.495 -9.120 1.00 77.19 219 ARG A C 1
ATOM 1740 O O . ARG A 1 219 ? 11.863 12.358 -8.942 1.00 77.19 219 ARG A O 1
ATOM 1747 N N . PRO A 1 220 ? 12.145 14.456 -8.192 1.00 66.94 220 PRO A N 1
ATOM 1748 C CA . PRO A 1 220 ? 11.138 14.317 -7.152 1.00 66.94 220 PRO A CA 1
ATOM 1749 C C . PRO A 1 220 ? 9.760 14.377 -7.821 1.00 66.94 220 PRO A C 1
ATOM 1751 O O . PRO A 1 220 ? 9.503 15.255 -8.639 1.00 66.94 220 PRO A O 1
ATOM 1754 N N . GLY A 1 221 ? 8.883 13.431 -7.517 1.00 67.12 221 GLY A N 1
ATOM 1755 C CA . GLY A 1 221 ? 7.568 13.376 -8.144 1.00 67.12 221 GLY A CA 1
ATOM 1756 C C . GLY A 1 221 ? 6.802 12.125 -7.754 1.00 67.12 221 GLY A C 1
ATOM 1757 O O . GLY A 1 221 ? 7.354 11.231 -7.113 1.00 67.12 221 GLY A O 1
ATOM 1758 N N . ALA A 1 222 ? 5.530 12.099 -8.136 1.00 73.88 222 ALA A N 1
ATOM 1759 C CA . ALA A 1 222 ? 4.617 10.983 -7.956 1.00 73.88 222 ALA A CA 1
ATOM 1760 C C . ALA A 1 222 ? 4.828 9.980 -9.114 1.00 73.88 222 ALA A C 1
ATOM 1762 O O . ALA A 1 222 ? 4.482 10.313 -10.251 1.00 73.88 222 ALA A O 1
ATOM 1763 N N . PRO A 1 223 ? 5.443 8.799 -8.888 1.00 78.31 223 PRO A N 1
ATOM 1764 C CA . PRO A 1 223 ? 5.694 7.808 -9.942 1.00 78.31 223 PRO A CA 1
ATOM 1765 C C . PRO A 1 223 ? 4.463 7.487 -10.792 1.00 78.31 223 PRO A C 1
ATOM 1767 O O . PRO A 1 223 ? 4.576 7.293 -11.997 1.00 78.31 223 PRO A O 1
ATOM 1770 N N . GLU A 1 224 ? 3.288 7.474 -10.171 1.00 77.50 224 GLU A N 1
ATOM 1771 C CA . GLU A 1 224 ? 1.990 7.227 -10.791 1.00 77.50 224 GLU A CA 1
ATOM 1772 C C . GLU A 1 224 ? 1.624 8.221 -11.897 1.00 77.50 224 GLU A C 1
ATOM 1774 O O . GLU A 1 224 ? 0.866 7.865 -12.792 1.00 77.50 224 GLU A O 1
ATOM 1779 N N . ALA A 1 225 ? 2.180 9.433 -11.880 1.00 77.75 225 ALA A N 1
ATOM 1780 C CA . ALA A 1 225 ? 1.952 10.421 -12.928 1.00 77.75 225 ALA A CA 1
ATOM 1781 C C . ALA A 1 225 ? 2.905 10.229 -14.124 1.00 77.75 225 ALA A C 1
ATOM 1783 O O . ALA A 1 225 ? 2.574 10.570 -15.256 1.00 77.75 225 ALA A O 1
ATOM 1784 N N . LEU A 1 226 ? 4.084 9.645 -13.881 1.00 80.62 226 LEU A N 1
ATOM 1785 C CA . LEU A 1 226 ? 5.104 9.385 -14.903 1.00 80.62 226 LEU A CA 1
ATOM 1786 C C . LEU A 1 226 ? 4.877 8.060 -15.624 1.00 80.62 226 LEU A C 1
ATOM 1788 O O . LEU A 1 226 ? 5.085 7.966 -16.831 1.00 80.62 226 LEU A O 1
ATOM 1792 N N . LEU A 1 227 ? 4.460 7.036 -14.876 1.00 86.56 227 LEU A N 1
ATOM 1793 C CA . LEU A 1 227 ? 4.294 5.671 -15.365 1.00 86.56 227 LEU A CA 1
ATOM 1794 C C . LEU A 1 227 ? 3.413 5.577 -16.625 1.00 86.56 227 LEU A C 1
ATOM 1796 O O . LEU A 1 227 ? 3.891 4.971 -17.582 1.00 86.56 227 LEU A O 1
ATOM 1800 N N . PRO A 1 228 ? 2.220 6.209 -16.703 1.00 85.38 228 PRO A N 1
ATOM 1801 C CA . PRO A 1 228 ? 1.364 6.159 -17.895 1.00 85.38 228 PRO A CA 1
ATOM 1802 C C . PRO A 1 228 ? 1.978 6.774 -19.148 1.00 85.38 228 PRO A C 1
ATOM 1804 O O . PRO A 1 228 ? 1.544 6.481 -20.256 1.00 85.38 228 PRO A O 1
ATOM 1807 N N . ARG A 1 229 ? 2.976 7.645 -18.982 1.00 81.50 229 ARG A N 1
ATOM 1808 C CA . ARG A 1 229 ? 3.629 8.372 -20.070 1.00 81.50 229 ARG A CA 1
ATOM 1809 C C . ARG A 1 229 ? 5.023 7.822 -20.357 1.00 81.50 229 ARG A C 1
ATOM 1811 O O . ARG A 1 229 ? 5.745 8.401 -21.156 1.00 81.50 229 ARG A O 1
ATOM 1818 N N . TRP A 1 230 ? 5.470 6.733 -19.736 1.00 85.88 230 TRP A N 1
ATOM 1819 C CA . TRP A 1 230 ? 6.823 6.225 -19.969 1.00 85.88 230 TRP A CA 1
ATOM 1820 C C . TRP A 1 230 ? 6.826 5.077 -20.982 1.00 85.88 230 TRP A C 1
ATOM 1822 O O . TRP A 1 230 ? 6.432 3.980 -20.619 1.00 85.88 230 TRP A O 1
ATOM 1832 N N . HIS A 1 231 ? 7.320 5.298 -22.211 1.00 85.31 231 HIS A N 1
ATOM 1833 C CA . HIS A 1 231 ? 7.451 4.258 -23.264 1.00 85.31 231 HIS A CA 1
ATOM 1834 C C . HIS A 1 231 ? 8.849 3.611 -23.334 1.00 85.31 231 HIS A C 1
ATOM 1836 O O . HIS A 1 231 ? 9.170 2.901 -24.279 1.00 85.31 231 HIS A O 1
ATOM 1842 N N . GLY A 1 232 ? 9.723 3.903 -22.366 1.00 88.75 232 GLY A N 1
ATOM 1843 C CA . GLY A 1 232 ? 11.067 3.328 -22.292 1.00 88.75 232 GLY A CA 1
ATOM 1844 C C . GLY A 1 232 ? 11.114 2.035 -21.475 1.00 88.75 232 GLY A C 1
ATOM 1845 O O . GLY A 1 232 ? 10.226 1.189 -21.531 1.00 88.75 232 GLY A O 1
ATOM 1846 N N . THR A 1 233 ? 12.155 1.894 -20.655 1.00 91.56 233 THR A N 1
ATOM 1847 C CA . THR A 1 233 ? 12.216 0.841 -19.624 1.00 91.56 233 THR A CA 1
ATOM 1848 C C . THR A 1 233 ? 11.820 1.411 -18.265 1.00 91.56 233 THR A C 1
ATOM 1850 O O . THR A 1 233 ? 12.233 2.514 -17.921 1.00 91.56 233 THR A O 1
ATOM 1853 N N . VAL A 1 234 ? 11.049 0.665 -17.478 1.00 93.00 234 VAL A N 1
ATOM 1854 C CA . VAL A 1 234 ? 10.744 0.947 -16.071 1.00 93.00 234 VAL A CA 1
ATOM 1855 C C . VAL A 1 234 ? 11.436 -0.093 -15.205 1.00 93.00 234 VAL A C 1
ATOM 1857 O O . VAL A 1 234 ? 11.319 -1.289 -15.459 1.00 93.00 234 VAL A O 1
ATOM 1860 N N . VAL A 1 235 ? 12.127 0.349 -14.159 1.00 92.19 235 VAL A N 1
ATOM 1861 C CA . VAL A 1 235 ? 12.793 -0.523 -13.193 1.00 92.19 235 VAL A CA 1
ATOM 1862 C C . VAL A 1 235 ? 12.278 -0.234 -11.791 1.00 92.19 235 VAL A C 1
ATOM 1864 O O . VAL A 1 235 ? 12.232 0.923 -11.371 1.00 92.19 235 VAL A O 1
ATOM 1867 N N . VAL A 1 236 ? 11.884 -1.275 -11.059 1.00 91.81 236 VAL A N 1
ATOM 1868 C CA . VAL A 1 236 ? 11.269 -1.142 -9.731 1.00 91.81 236 VAL A CA 1
ATOM 1869 C C . VAL A 1 236 ? 11.678 -2.278 -8.795 1.00 91.81 236 VAL A C 1
ATOM 1871 O O . VAL A 1 236 ? 11.826 -3.422 -9.216 1.00 91.81 236 VAL A O 1
ATOM 1874 N N . GLY A 1 237 ? 11.867 -1.961 -7.515 1.00 89.56 237 GLY A N 1
ATOM 1875 C CA . GLY A 1 237 ? 12.172 -2.937 -6.462 1.00 89.56 237 GLY A CA 1
ATOM 1876 C C . GLY A 1 237 ? 10.953 -3.394 -5.650 1.00 89.56 237 GLY A C 1
ATOM 1877 O O . GLY A 1 237 ? 9.803 -3.237 -6.063 1.00 89.56 237 GLY A O 1
ATOM 1878 N N . GLU A 1 238 ? 11.189 -3.926 -4.448 1.00 88.38 238 GLU A N 1
ATOM 1879 C CA . GLU A 1 238 ? 10.142 -4.370 -3.515 1.00 88.38 238 GLU A CA 1
ATOM 1880 C C . GLU A 1 238 ? 9.407 -3.176 -2.877 1.00 88.38 238 GLU A C 1
ATOM 1882 O O . GLU A 1 238 ? 9.709 -2.727 -1.766 1.00 88.38 238 GLU A O 1
ATOM 1887 N N . SER A 1 239 ? 8.404 -2.651 -3.577 1.00 86.69 239 SER A N 1
ATOM 1888 C CA . SER A 1 239 ? 7.557 -1.557 -3.098 1.00 86.69 239 SER A CA 1
ATOM 1889 C C . SER A 1 239 ? 6.159 -1.617 -3.710 1.00 86.69 239 SER A C 1
ATOM 1891 O O . SER A 1 239 ? 5.927 -2.333 -4.676 1.00 86.69 239 SER A O 1
ATOM 1893 N N . LEU A 1 240 ? 5.227 -0.816 -3.189 1.00 83.25 240 LEU A N 1
ATOM 1894 C CA . LEU A 1 240 ? 3.909 -0.633 -3.809 1.00 83.25 240 LEU A CA 1
ATOM 1895 C C . LEU A 1 240 ? 3.978 -0.083 -5.238 1.00 83.25 240 LEU A C 1
ATOM 1897 O O . LEU A 1 240 ? 3.063 -0.316 -6.024 1.00 83.25 240 LEU A O 1
ATOM 1901 N N . LEU A 1 241 ? 5.075 0.592 -5.594 1.00 86.62 241 LEU A N 1
ATOM 1902 C CA . LEU A 1 241 ? 5.287 1.088 -6.949 1.00 86.62 241 LEU A CA 1
ATOM 1903 C C . LEU A 1 241 ? 5.426 -0.045 -7.966 1.00 86.62 241 LEU A C 1
ATOM 1905 O O . LEU A 1 241 ? 5.226 0.197 -9.148 1.00 86.62 241 LEU A O 1
ATOM 1909 N N . LEU A 1 242 ? 5.717 -1.276 -7.527 1.00 90.38 242 LEU A N 1
ATOM 1910 C CA . LEU A 1 242 ? 5.633 -2.458 -8.382 1.00 90.38 242 LEU A CA 1
ATOM 1911 C C . LEU A 1 242 ? 4.218 -2.621 -8.943 1.00 90.38 242 LEU A C 1
ATOM 1913 O O . LEU A 1 242 ? 4.055 -2.800 -10.143 1.00 90.38 242 LEU A O 1
ATOM 1917 N N . LEU A 1 243 ? 3.197 -2.509 -8.092 1.00 88.44 243 LEU A N 1
ATOM 1918 C CA . LEU A 1 243 ? 1.800 -2.637 -8.508 1.00 88.44 243 LEU A CA 1
ATOM 1919 C C . LEU A 1 243 ? 1.376 -1.453 -9.377 1.00 88.44 243 LEU A C 1
ATOM 1921 O O . LEU A 1 243 ? 0.706 -1.646 -10.387 1.00 88.44 243 LEU A O 1
ATOM 1925 N N . ALA A 1 244 ? 1.833 -0.244 -9.033 1.00 87.19 244 ALA A N 1
ATOM 1926 C CA . ALA A 1 244 ? 1.634 0.931 -9.877 1.00 87.19 244 ALA A CA 1
ATOM 1927 C C . ALA A 1 244 ? 2.245 0.718 -11.270 1.00 87.19 244 ALA A C 1
ATOM 1929 O O . ALA A 1 244 ? 1.580 0.954 -12.271 1.00 87.19 244 ALA A O 1
ATOM 1930 N N . ALA A 1 245 ? 3.484 0.227 -11.355 1.00 90.31 245 ALA A N 1
ATOM 1931 C CA . ALA A 1 245 ? 4.158 -0.033 -12.622 1.00 90.31 245 ALA A CA 1
ATOM 1932 C C . ALA A 1 245 ? 3.490 -1.164 -13.413 1.00 90.31 245 ALA A C 1
ATOM 1934 O O . ALA A 1 245 ? 3.377 -1.075 -14.633 1.00 90.31 245 ALA A O 1
ATOM 1935 N N . LEU A 1 246 ? 2.997 -2.201 -12.733 1.00 89.44 246 LEU A N 1
ATOM 1936 C CA . LEU A 1 246 ? 2.241 -3.278 -13.368 1.00 89.44 246 LEU A CA 1
ATOM 1937 C C . LEU A 1 246 ? 0.941 -2.773 -14.002 1.00 89.44 246 LEU A C 1
ATOM 1939 O O . LEU A 1 246 ? 0.588 -3.197 -15.096 1.00 89.44 246 LEU A O 1
ATOM 1943 N N . ARG A 1 247 ? 0.265 -1.841 -13.327 1.00 86.56 247 ARG A N 1
ATOM 1944 C CA . ARG A 1 247 ? -1.073 -1.373 -13.692 1.00 86.56 247 ARG A CA 1
ATOM 1945 C C . ARG A 1 247 ? -1.094 -0.167 -14.630 1.00 86.56 247 ARG A C 1
ATOM 1947 O O . ARG A 1 247 ? -1.989 -0.070 -15.460 1.00 86.56 247 ARG A O 1
ATOM 1954 N N . LEU A 1 248 ? -0.186 0.786 -14.436 1.00 87.31 248 LEU A N 1
ATOM 1955 C CA . LEU A 1 248 ? -0.259 2.109 -15.060 1.00 87.31 248 LEU A CA 1
ATOM 1956 C C . LEU A 1 248 ? 0.634 2.268 -16.285 1.00 87.31 248 LEU A C 1
ATOM 1958 O O . LEU A 1 248 ? 0.397 3.187 -17.061 1.00 87.31 248 LEU A O 1
ATOM 1962 N N . ARG A 1 249 ? 1.684 1.453 -16.437 1.00 89.19 249 ARG A N 1
ATOM 1963 C CA . ARG A 1 249 ? 2.605 1.609 -17.569 1.00 89.19 249 ARG A CA 1
ATOM 1964 C C . ARG A 1 249 ? 1.892 1.302 -18.898 1.00 89.19 249 ARG A C 1
ATOM 1966 O O . ARG A 1 249 ? 1.016 0.433 -18.915 1.00 89.19 249 ARG A O 1
ATOM 1973 N N . PRO A 1 250 ? 2.297 1.938 -20.009 1.00 87.88 250 PRO A N 1
ATOM 1974 C CA . PRO A 1 250 ? 1.871 1.529 -21.339 1.00 87.88 250 PRO A CA 1
ATOM 1975 C C . PRO A 1 250 ? 2.165 0.039 -21.603 1.00 87.88 250 PRO A C 1
ATOM 1977 O O . PRO A 1 250 ? 3.202 -0.460 -21.157 1.00 87.88 250 PRO A O 1
ATOM 1980 N N . PRO A 1 251 ? 1.290 -0.691 -22.318 1.00 86.62 251 PRO A N 1
ATOM 1981 C CA . PRO A 1 251 ? 1.479 -2.122 -22.572 1.00 86.62 251 PRO A CA 1
ATOM 1982 C C . PRO A 1 251 ? 2.782 -2.476 -23.298 1.00 86.62 251 PRO A C 1
ATOM 1984 O O . PRO A 1 251 ? 3.262 -3.592 -23.146 1.00 86.62 251 PRO A O 1
ATOM 1987 N N . ASP A 1 252 ? 3.351 -1.544 -24.066 1.00 87.69 252 ASP A N 1
ATOM 1988 C CA . ASP A 1 252 ? 4.606 -1.661 -24.818 1.00 87.69 252 ASP A CA 1
ATOM 1989 C C . ASP A 1 252 ? 5.861 -1.328 -23.987 1.00 87.69 252 ASP A C 1
ATOM 1991 O O . ASP A 1 252 ? 6.992 -1.510 -24.442 1.00 87.69 252 ASP A O 1
ATOM 1995 N N . THR A 1 253 ? 5.683 -0.895 -22.741 1.00 90.38 253 THR A N 1
ATOM 1996 C CA . THR A 1 253 ? 6.774 -0.508 -21.847 1.00 90.38 253 THR A CA 1
ATOM 1997 C C . THR A 1 253 ? 7.359 -1.716 -21.129 1.00 90.38 253 THR A C 1
ATOM 1999 O O . THR A 1 253 ? 6.681 -2.417 -20.365 1.00 90.38 253 THR A O 1
ATOM 2002 N N . ARG A 1 254 ? 8.673 -1.908 -21.289 1.00 93.00 254 ARG A N 1
ATOM 2003 C CA . ARG A 1 254 ? 9.419 -2.940 -20.561 1.00 93.00 254 ARG A CA 1
ATOM 2004 C C . ARG A 1 254 ? 9.449 -2.629 -19.066 1.00 93.00 254 ARG A C 1
ATOM 2006 O O . ARG A 1 254 ? 9.890 -1.556 -18.666 1.00 93.00 254 ARG A O 1
ATOM 2013 N N . LEU A 1 255 ? 9.062 -3.595 -18.241 1.00 94.00 255 LEU A N 1
ATOM 2014 C CA . LEU A 1 255 ? 9.163 -3.571 -16.787 1.00 94.00 255 LEU A CA 1
ATOM 2015 C C . LEU A 1 255 ? 10.221 -4.567 -16.306 1.00 94.00 255 LEU A C 1
ATOM 2017 O O . LEU A 1 255 ? 10.184 -5.759 -16.610 1.00 94.00 255 LEU A O 1
ATOM 2021 N N . VAL A 1 256 ? 11.157 -4.079 -15.505 1.00 92.81 256 VAL A N 1
ATOM 2022 C CA . VAL A 1 256 ? 12.204 -4.878 -14.874 1.00 92.81 256 VAL A CA 1
ATOM 2023 C C . VAL A 1 256 ? 12.022 -4.789 -13.366 1.00 92.81 256 VAL A C 1
ATOM 2025 O O . VAL A 1 256 ? 12.077 -3.711 -12.776 1.00 92.81 256 VAL A O 1
ATOM 2028 N N . VAL A 1 257 ? 11.790 -5.931 -12.729 1.00 92.56 257 VAL A N 1
ATOM 2029 C CA . VAL A 1 257 ? 11.535 -6.020 -11.294 1.00 92.56 257 VAL A CA 1
ATOM 2030 C C . VAL A 1 257 ? 12.774 -6.556 -10.589 1.00 92.56 257 VAL A C 1
ATOM 2032 O O . VAL A 1 257 ? 13.234 -7.659 -10.872 1.00 92.56 257 VAL A O 1
ATOM 2035 N N . ALA A 1 258 ? 13.311 -5.792 -9.644 1.00 90.12 258 ALA A N 1
ATOM 2036 C CA . ALA A 1 258 ? 14.494 -6.146 -8.869 1.00 90.12 258 ALA A CA 1
ATOM 2037 C C . ALA A 1 258 ? 14.109 -6.438 -7.414 1.00 90.12 258 ALA A C 1
ATOM 2039 O O . ALA A 1 258 ? 14.172 -5.571 -6.546 1.00 90.12 258 ALA A O 1
ATOM 2040 N N . LEU A 1 259 ? 13.670 -7.667 -7.131 1.00 89.25 259 LEU A N 1
ATOM 2041 C CA . LEU A 1 259 ? 13.352 -8.065 -5.757 1.00 89.25 259 LEU A CA 1
ATOM 2042 C C . LEU A 1 259 ? 14.636 -8.409 -4.972 1.00 89.25 259 LEU A C 1
ATOM 2044 O O . LEU A 1 259 ? 15.465 -9.184 -5.478 1.00 89.25 259 LEU A O 1
ATOM 2048 N N . PRO A 1 260 ? 14.792 -7.928 -3.719 1.00 85.56 260 PRO A N 1
ATOM 2049 C CA . PRO A 1 260 ? 15.909 -8.315 -2.860 1.00 85.56 260 PRO A CA 1
ATOM 2050 C C . PRO A 1 260 ? 15.872 -9.829 -2.592 1.00 85.56 260 PRO A C 1
ATOM 2052 O O . PRO A 1 260 ? 14.802 -10.434 -2.696 1.00 85.56 260 PRO A O 1
ATOM 2055 N N . PRO A 1 261 ? 16.992 -10.485 -2.238 1.00 83.25 261 PRO A N 1
ATOM 2056 C CA . PRO A 1 261 ? 17.008 -11.928 -1.963 1.00 83.25 261 PRO A CA 1
ATOM 2057 C C . PRO A 1 261 ? 16.050 -12.319 -0.831 1.00 83.25 261 PRO A C 1
ATOM 2059 O O . PRO A 1 261 ? 15.382 -13.343 -0.909 1.00 83.25 261 PRO A O 1
ATOM 2062 N N . THR A 1 262 ? 15.915 -11.434 0.158 1.00 85.75 262 THR A N 1
ATOM 2063 C CA . THR A 1 262 ? 15.028 -11.556 1.322 1.00 85.75 262 THR A CA 1
ATOM 2064 C C . THR A 1 262 ? 13.557 -11.248 1.028 1.00 85.75 262 THR A C 1
ATOM 2066 O O . THR A 1 262 ? 12.743 -11.247 1.952 1.00 85.75 262 THR A O 1
ATOM 2069 N N . ALA A 1 263 ? 13.195 -10.951 -0.227 1.00 87.25 263 ALA A N 1
ATOM 2070 C CA . ALA A 1 263 ? 11.798 -10.761 -0.599 1.00 87.25 263 ALA A CA 1
ATOM 2071 C C . ALA A 1 263 ? 10.990 -12.036 -0.335 1.00 87.25 263 ALA A C 1
ATOM 2073 O O . ALA A 1 263 ? 11.465 -13.147 -0.572 1.00 87.25 263 ALA A O 1
ATOM 2074 N N . ASP A 1 264 ? 9.750 -11.843 0.109 1.00 92.50 264 ASP A N 1
ATOM 2075 C CA . ASP A 1 264 ? 8.815 -12.926 0.391 1.00 92.50 264 ASP A CA 1
ATOM 2076 C C . ASP A 1 264 ? 8.631 -13.847 -0.830 1.00 92.50 264 ASP A C 1
ATOM 2078 O O . ASP A 1 264 ? 8.501 -13.384 -1.969 1.00 92.50 264 ASP A O 1
ATOM 2082 N N . ALA A 1 265 ? 8.633 -15.159 -0.587 1.00 91.75 265 ALA A N 1
ATOM 2083 C CA . ALA A 1 265 ? 8.590 -16.164 -1.645 1.00 91.75 265 ALA A CA 1
ATOM 2084 C C . ALA A 1 265 ? 7.287 -16.113 -2.456 1.00 91.75 265 ALA A C 1
ATOM 2086 O O . ALA A 1 265 ? 7.322 -16.302 -3.671 1.00 91.75 265 ALA A O 1
ATOM 2087 N N . HIS A 1 266 ? 6.155 -15.807 -1.814 1.00 94.62 266 HIS A N 1
ATOM 2088 C CA . HIS A 1 266 ? 4.871 -15.676 -2.501 1.00 94.62 266 HIS A CA 1
ATOM 2089 C C . HIS A 1 266 ? 4.863 -14.440 -3.398 1.00 94.62 266 HIS A C 1
ATOM 2091 O O . HIS A 1 266 ? 4.519 -14.552 -4.572 1.00 94.62 266 HIS A O 1
ATOM 2097 N N . LEU A 1 267 ? 5.346 -13.293 -2.906 1.00 92.88 267 LEU A N 1
ATOM 2098 C CA . LEU A 1 267 ? 5.500 -12.095 -3.742 1.00 92.88 267 LEU A CA 1
ATOM 2099 C C . LEU A 1 267 ? 6.407 -12.371 -4.950 1.00 92.88 267 LEU A C 1
ATOM 2101 O O . LEU A 1 267 ? 6.069 -12.011 -6.077 1.00 92.88 267 LEU A O 1
ATOM 2105 N N . ARG A 1 268 ? 7.548 -13.039 -4.732 1.00 92.75 268 ARG A N 1
ATOM 2106 C CA . ARG A 1 268 ? 8.464 -13.421 -5.815 1.00 92.75 268 ARG A CA 1
ATOM 2107 C C . ARG A 1 268 ? 7.785 -14.321 -6.842 1.00 92.75 268 ARG A C 1
ATOM 2109 O O . ARG A 1 268 ? 7.938 -14.074 -8.035 1.00 92.75 268 ARG A O 1
ATOM 2116 N N . ALA A 1 269 ? 7.042 -15.331 -6.394 1.00 93.56 269 ALA A N 1
ATOM 2117 C CA . ALA A 1 269 ? 6.323 -16.243 -7.275 1.00 93.56 269 ALA A CA 1
ATOM 2118 C C . ALA A 1 269 ? 5.285 -15.502 -8.130 1.00 93.56 269 ALA A C 1
ATOM 2120 O O . ALA A 1 269 ? 5.226 -15.731 -9.334 1.00 93.56 269 ALA A O 1
ATOM 2121 N N . ARG A 1 270 ? 4.539 -14.552 -7.550 1.00 94.06 270 ARG A N 1
ATOM 2122 C CA . ARG A 1 270 ? 3.575 -13.727 -8.298 1.00 94.06 270 ARG A CA 1
ATOM 2123 C C . ARG A 1 270 ? 4.232 -12.838 -9.345 1.00 94.06 270 ARG A C 1
ATOM 2125 O O . ARG A 1 270 ? 3.732 -12.737 -10.460 1.00 94.06 270 ARG A O 1
ATOM 2132 N N . VAL A 1 271 ? 5.385 -12.249 -9.030 1.00 93.19 271 VAL A N 1
ATOM 2133 C CA . VAL A 1 271 ? 6.157 -11.485 -10.021 1.00 93.19 271 VAL A CA 1
ATOM 2134 C C . VAL A 1 271 ? 6.692 -12.389 -11.132 1.00 93.19 271 VAL A C 1
ATOM 2136 O O . VAL A 1 271 ? 6.657 -12.001 -12.296 1.00 93.19 271 VAL A O 1
ATOM 2139 N N . ALA A 1 272 ? 7.166 -13.591 -10.800 1.00 92.94 272 ALA A N 1
ATOM 2140 C CA . ALA A 1 272 ? 7.635 -14.552 -11.795 1.00 92.94 272 ALA A CA 1
ATOM 2141 C C . ALA A 1 272 ? 6.496 -15.035 -12.711 1.00 92.94 272 ALA A C 1
ATOM 2143 O O . ALA A 1 272 ? 6.677 -15.127 -13.920 1.00 92.94 272 ALA A O 1
ATOM 2144 N N . GLU A 1 273 ? 5.311 -15.279 -12.153 1.00 93.31 273 GLU A N 1
ATOM 2145 C CA . GLU A 1 273 ? 4.095 -15.621 -12.897 1.00 93.31 273 GLU A CA 1
ATOM 2146 C C . GLU A 1 273 ? 3.675 -14.485 -13.843 1.00 93.31 273 GLU A C 1
ATOM 2148 O O . GLU A 1 273 ? 3.333 -14.741 -14.996 1.00 93.31 273 GLU A O 1
ATOM 2153 N N . ALA A 1 274 ? 3.764 -13.229 -13.392 1.00 92.12 274 ALA A N 1
ATOM 2154 C CA . ALA A 1 274 ? 3.535 -12.059 -14.238 1.00 92.12 274 ALA A CA 1
ATOM 2155 C C . ALA A 1 274 ? 4.543 -11.986 -15.392 1.00 92.12 274 ALA A C 1
ATOM 2157 O O . ALA A 1 274 ? 4.148 -11.838 -16.543 1.00 92.12 274 ALA A O 1
ATOM 2158 N N . ALA A 1 275 ? 5.834 -12.172 -15.098 1.00 91.69 275 ALA A N 1
ATOM 2159 C CA . ALA A 1 275 ? 6.901 -12.201 -16.100 1.00 91.69 275 ALA A CA 1
ATOM 2160 C C . ALA A 1 275 ? 6.739 -13.337 -17.123 1.00 91.69 275 ALA A C 1
ATOM 2162 O O . ALA A 1 275 ? 7.072 -13.173 -18.291 1.00 91.69 275 ALA A O 1
ATOM 2163 N N . ALA A 1 276 ? 6.203 -14.486 -16.708 1.00 91.38 276 ALA A N 1
ATOM 2164 C CA . ALA A 1 276 ? 5.929 -15.600 -17.612 1.00 91.38 276 ALA A CA 1
ATOM 216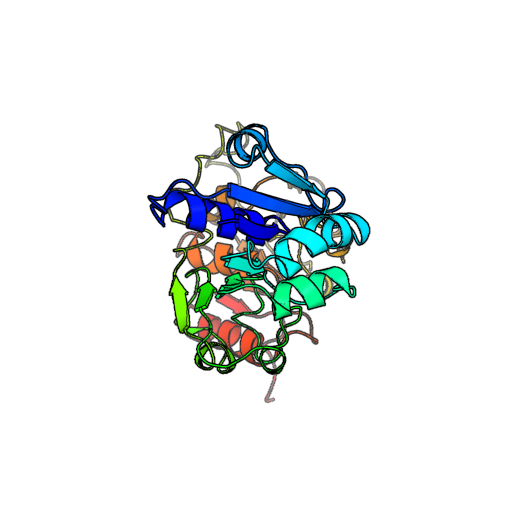5 C C . ALA A 1 276 ? 4.738 -15.334 -18.552 1.00 91.38 276 ALA A C 1
ATOM 2167 O O . ALA A 1 276 ? 4.675 -15.910 -19.636 1.00 91.38 276 ALA A O 1
ATOM 2168 N N . ARG A 1 277 ? 3.787 -14.485 -18.142 1.00 91.44 277 ARG A N 1
ATOM 2169 C CA . ARG A 1 277 ? 2.590 -14.135 -18.928 1.00 91.44 277 ARG A CA 1
ATOM 2170 C C . ARG A 1 277 ? 2.779 -12.901 -19.800 1.00 91.44 277 ARG A C 1
ATOM 2172 O O . ARG A 1 277 ? 2.167 -12.806 -20.859 1.00 91.44 277 ARG A O 1
ATOM 2179 N N . GLU A 1 278 ? 3.598 -11.959 -19.351 1.00 91.25 278 GLU A N 1
ATOM 2180 C CA . GLU A 1 278 ? 3.828 -10.684 -20.015 1.00 91.25 278 GLU A CA 1
ATOM 2181 C C . GLU A 1 278 ? 5.287 -10.609 -20.488 1.00 91.25 278 GLU A C 1
ATOM 2183 O O . GLU A 1 278 ? 6.177 -10.402 -19.664 1.00 91.25 278 GLU A O 1
ATOM 2188 N N . PRO A 1 279 ? 5.571 -10.709 -21.803 1.00 88.31 279 PRO A N 1
ATOM 2189 C CA . PRO A 1 279 ? 6.944 -10.790 -22.321 1.00 88.31 279 PRO A CA 1
ATOM 2190 C C . PRO A 1 279 ? 7.790 -9.543 -22.023 1.00 88.31 279 PRO A C 1
ATOM 2192 O O . PRO A 1 279 ? 9.018 -9.584 -22.066 1.00 88.31 279 PRO A O 1
ATOM 2195 N N . LEU A 1 280 ? 7.133 -8.422 -21.720 1.00 91.19 280 LEU A N 1
ATOM 2196 C CA . LEU A 1 280 ? 7.774 -7.164 -21.360 1.00 91.19 280 LEU A CA 1
ATOM 2197 C C . LEU A 1 280 ? 8.006 -7.014 -19.853 1.00 91.19 280 LEU A C 1
ATOM 2199 O O . LEU A 1 280 ? 8.601 -6.022 -19.444 1.00 91.19 280 LEU A O 1
ATOM 2203 N N . VAL A 1 281 ? 7.594 -7.976 -19.026 1.00 91.88 281 VAL A N 1
ATOM 2204 C CA . VAL A 1 281 ? 7.902 -8.025 -17.593 1.00 91.88 281 VAL A CA 1
ATOM 2205 C C . VAL A 1 281 ? 9.035 -9.019 -17.364 1.00 91.88 281 VAL A C 1
ATOM 2207 O O . VAL A 1 281 ? 9.005 -10.150 -17.829 1.00 91.88 281 VAL A O 1
ATOM 2210 N N . SER A 1 282 ? 10.059 -8.612 -16.620 1.00 90.62 282 SER A N 1
ATOM 2211 C CA . SER A 1 282 ? 11.203 -9.470 -16.301 1.00 90.62 282 SER A CA 1
ATOM 2212 C C . SER A 1 282 ? 11.623 -9.313 -14.846 1.00 90.62 282 SER A C 1
ATOM 2214 O O . SER A 1 282 ? 11.526 -8.227 -14.279 1.00 90.62 282 SER A O 1
ATOM 2216 N N . LEU A 1 283 ? 12.095 -10.399 -14.234 1.00 88.62 283 LEU A N 1
ATOM 2217 C CA . LEU A 1 283 ? 12.610 -10.421 -12.866 1.00 88.62 283 LEU A CA 1
ATOM 2218 C C . LEU A 1 283 ? 14.142 -10.527 -12.893 1.00 88.62 283 LEU A C 1
ATOM 2220 O O . LEU A 1 283 ? 14.700 -11.440 -13.505 1.00 88.62 283 LEU A O 1
ATOM 2224 N N . VAL A 1 284 ? 14.829 -9.615 -12.205 1.00 84.62 284 VAL A N 1
ATOM 2225 C CA . VAL A 1 284 ? 16.296 -9.622 -12.093 1.00 84.62 284 VAL A CA 1
ATOM 2226 C C . VAL A 1 284 ? 16.754 -10.876 -11.348 1.00 84.62 284 VAL A C 1
ATOM 2228 O O . VAL A 1 284 ? 16.285 -11.167 -10.244 1.00 84.62 284 VAL A O 1
ATOM 2231 N N . GLY A 1 285 ? 17.692 -11.610 -11.951 1.00 68.38 285 GLY A N 1
ATOM 2232 C CA . GLY A 1 285 ? 18.236 -12.851 -11.393 1.00 68.38 285 GLY A CA 1
ATOM 2233 C C . GLY A 1 285 ? 17.346 -14.085 -11.578 1.00 68.38 285 GLY A C 1
ATOM 2234 O O . GLY A 1 285 ? 17.515 -15.050 -10.842 1.00 68.38 285 GLY A O 1
ATOM 2235 N N . ALA A 1 286 ? 16.406 -14.076 -12.531 1.00 56.84 286 ALA A N 1
ATOM 2236 C CA . ALA A 1 286 ? 15.605 -15.257 -12.877 1.00 56.84 286 ALA A CA 1
ATOM 2237 C C . ALA A 1 286 ? 16.351 -16.314 -13.733 1.00 56.84 286 ALA A C 1
ATOM 2239 O O . ALA A 1 286 ? 15.790 -17.370 -14.006 1.00 56.84 286 ALA A O 1
ATOM 2240 N N . GLY A 1 287 ? 17.607 -16.070 -14.137 1.00 40.34 287 GLY A N 1
ATOM 2241 C CA . GLY A 1 287 ? 18.483 -17.067 -14.779 1.00 40.34 287 GLY A CA 1
ATOM 2242 C C . GLY A 1 287 ? 19.735 -17.301 -13.925 1.00 40.34 287 GLY A C 1
ATOM 2243 O O . GLY A 1 287 ? 20.328 -16.329 -13.474 1.00 40.34 287 GLY A O 1
ATOM 2244 N N . ARG A 1 288 ? 20.198 -18.520 -13.626 1.00 36.94 288 ARG A N 1
ATOM 2245 C CA . ARG A 1 288 ? 19.880 -19.867 -14.126 1.00 36.94 288 ARG A CA 1
ATOM 2246 C C . ARG A 1 288 ? 19.569 -20.804 -12.950 1.00 36.94 288 ARG A C 1
ATOM 2248 O O . ARG A 1 288 ? 20.425 -21.010 -12.096 1.00 36.94 288 ARG A O 1
ATOM 2255 N N . ALA A 1 289 ? 18.395 -21.425 -12.947 1.00 35.94 289 ALA A N 1
ATOM 2256 C CA . ALA A 1 289 ? 18.213 -22.728 -12.315 1.00 35.94 289 ALA A CA 1
ATOM 2257 C C . ALA A 1 289 ? 18.186 -23.748 -13.460 1.00 35.94 289 ALA A C 1
ATOM 2259 O O . ALA A 1 289 ? 17.182 -23.853 -14.156 1.00 35.94 289 ALA A O 1
ATOM 2260 N N . GLY A 1 290 ? 19.315 -24.411 -13.712 1.00 38.84 290 GLY A N 1
ATOM 2261 C CA . GLY A 1 290 ? 19.449 -25.415 -14.771 1.00 38.84 290 GLY A CA 1
ATOM 2262 C C . GLY A 1 290 ? 20.361 -24.988 -15.921 1.00 38.84 290 GLY A C 1
ATOM 2263 O O . GLY A 1 290 ? 19.906 -24.453 -16.930 1.00 38.84 290 GLY A O 1
ATOM 2264 N N . SER A 1 291 ? 21.652 -25.258 -15.759 1.00 31.86 291 SER A N 1
ATOM 2265 C CA . SER A 1 291 ? 22.551 -25.703 -16.829 1.00 31.86 291 SER A CA 1
ATOM 2266 C C . SER A 1 291 ? 23.576 -26.622 -16.194 1.00 31.86 291 SER A C 1
ATOM 2268 O O . SER A 1 291 ? 24.222 -26.116 -15.247 1.00 31.86 291 SER A O 1
#

Sequence (291 aa):
MISITLASNAIHLEAARRLRDGLSLRRGGLELLLWEPERFVLTPADRRRWPLRLPARPWSYGLLAPWALLGLVGNLRLAHRRGAGQGLRLLLARARRLTLLDDGLDQYRAQPKALDPLAFPAGLDCWLFSDAPDWRAPWCQRFRCRELGPLYPPGGPDPADDPADDPRTPRGTLILEAPGLERLGETDGAFPRPWCLVPHPVAAKRSWRLPLRAGDRRRPGAPEALLPRWHGTVVVGESLLLLAALRLRPPDTRLVVALPPTADAHLRARVAEAAAREPLVSLVGAGRAGS

Radius of gyration: 20.77 Å; chains: 1; bounding box: 51×47×58 Å

Foldseek 3Di:
DEAEQEAAEPQSLLQVVLCLPVPPPPDPHHYEYAYAVVHDDQDPVRCVVHVHYDHNDPVVLVVCLVCLVVLVQAEYEEAACPPPDPSVVSNVVRHNAYEHEDPFCQQLFLDRPGHDLVVDQFAHEYEDEVLPNVSGHPSCNSYNYDYSYHPQDAPPDAPDPDVVLDPPDPQWEEEEQFPQCVLCVVVLVPTGDDYEYAHDSDPVRNPDDDPHDPRHYDDDDDVLNCQLSHLYEYEYEPDSVVSSNVRRHDLNYAYEYRYHPPGHPSSVVVQVVVCVVRVSRYYPPPDDPDD